Protein 6V8M (pdb70)

B-factor: mean 46.75, std 13.89, range [28.62, 126.54]

Nearest PDB structures (foldseek):
  6v8s-assembly11_K  TM=9.964E-01  e=1.414E-29  Arachis hypogaea
  6v8h-assembly1_A  TM=9.885E-01  e=7.946E-29  Arachis hypogaea
  6v8j-assembly2_B  TM=9.786E-01  e=1.187E-27  Arachis hypogaea
  6v8l-assembly1_A  TM=9.892E-01  e=7.062E-27  Arachis hypogaea
  6ax0-assembly1_A  TM=9.142E-01  e=2.951E-20  Arachis hypogaea

Radius of gyration: 21.2 Å; Cα contacts (8 Å, |Δi|>4): 666; chains: 2; bounding box: 66×46×36 Å

Solvent-accessible surface area: 15822 Å² total; per-residue (Å²): 40,102,37,75,72,140,74,133,58,80,5,10,3,61,8,65,116,0,6,124,8,23,21,70,50,6,40,137,20,7,38,166,20,26,84,44,18,95,33,36,90,78,74,111,58,142,31,15,93,38,1,35,15,66,15,19,25,52,141,109,73,88,23,75,25,63,32,103,4,66,34,49,64,113,90,62,53,25,21,18,34,16,29,40,33,31,102,28,28,50,87,64,5,90,80,1,26,7,122,29,80,7,71,77,32,125,45,2,1,15,12,85,44,24,20,24,3,37,4,103,53,151,62,116,18,55,126,146,17,45,68,45,15,71,55,94,40,43,8,57,47,26,1,2,1,2,93,15,37,30,140,40,91,56,78,80,144,97,146,55,78,4,8,3,60,8,64,104,0,3,115,8,25,20,77,48,5,40,136,24,5,35,167,22,25,98,46,15,114,35,34,90,87,73,118,56,109,27,28,97,38,2,34,18,57,17,11,33,50,119,138,82,60,86,35,75,25,64,32,104,5,67,35,53,63,112,88,63,56,24,19,23,34,15,29,41,33,31,99,40,29,49,77,77,3,93,79,1,24,5,122,29,94,7,102,76,36,121,40,3,1,27,16,45,35,20,21,26,3,37,2,112,64,140,30,111,24,52,129,146,16,48,77,46,14,82,62,114,40,47,10,59,48,27,1,3,1,2,90,13,37,22,112

Sequence (303 aa):
GVHTFEEESTSPVPPAKLFKATVVDGDELTPKLIPAIQSIEIVEGNGGPGTVKKVTAVEGKTSYVLHKIDAIDEATYTYDYTISGGTGFQEILEKVSFKTKLEAADGGSKIKVSVTFHTKGDAPLPDEVHQDVKQKSQGIFKAIEGYVLSNGVHTFEEESTSPVPPAKLFKATVVDGDELTPKLIPAIQSIEIVEGNGGPGTVKKVTAVEDGKTSYVLHKIDAIDEATYTYDY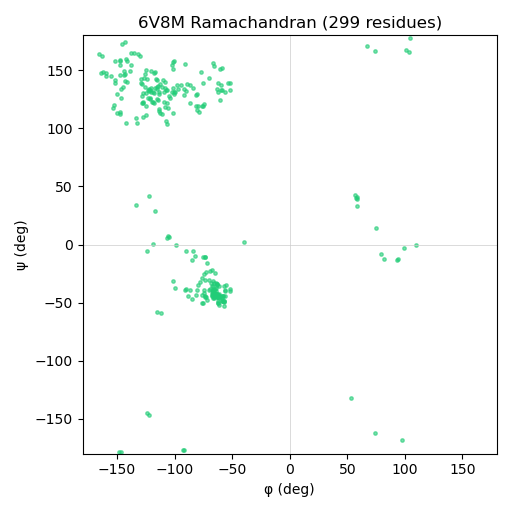TISGGTGFQEILEKVSFKTKLEAADGGSKIKVSVTFHTKGDAPLPDEVHQDVKQKSQGIFKAIEGYVLSN

Secondary structure (DSSP, 8-state):
-EEEEEEEEEESS-HHHHHIIIIISHHHHHHHH-TTEEEEEEEESSSSTT-EEEEEEE---EEEEEEEEEEEETTTTEEEEEEE-STTS-TTEEEEEEEEEEEEETTEEEEEEEEEEEESTTSPPPHHHHHHHHHHHHHHHHHHHHHHHH-/-EEEEEEEEEESS-HHHHHIIIIISHHHHHHHH-TTEEEEEEEESSSSTT-EEEEEEEETTEEEEEEEEEEEEETTTTEEEEEEE-STTS-TTEEEEEEEEEEEEETTEEEEEEEEEEEESTT----HHHHHHHHHHHHHHHHHHHHHHHT-

Foldseek 3Di:
DKDKDKDKDWALAALLLLLCQCQVCVQVVQCVQPVFWPHWAFPDDDSAAQTKIWIWGPCVDIKIWIKGWHHDDSVFSWTKMKIADIPPAPPFFRIKIKIWTWDGDPNTIMIIMMIMTHGPDDDPDDPVNVVVVVCVVCVSSVSSSVVSVVD/DKDKDKDKDWALAALLLLLCLCQVCVQVVLCVQPVQWPGWAFPDDDSAAQTKIWTWGDDPRDIKIWIKGWHHDDSVFSWTKIKIADIPVDDPQFRIKIKIWTWDGDPNTTMIIMMIMTHTPDPDDPDPVNVVVVVCVVCVSSVSSSVVSVVD

Organism: Arachis hypogaea (NCBI:txid3818)

InterPro domains:
  IPR000916 Bet v I/Major latex protein [PF00407] (1-153)
  IPR023393 START-like domain superfamily [G3DSA:3.30.530.20] (2-153)
  IPR024949 Bet v I type allergen [PR00634] (3-23)
  IPR024949 Bet v I type allergen [PR00634] (26-36)
  IPR024949 Bet v I type allergen 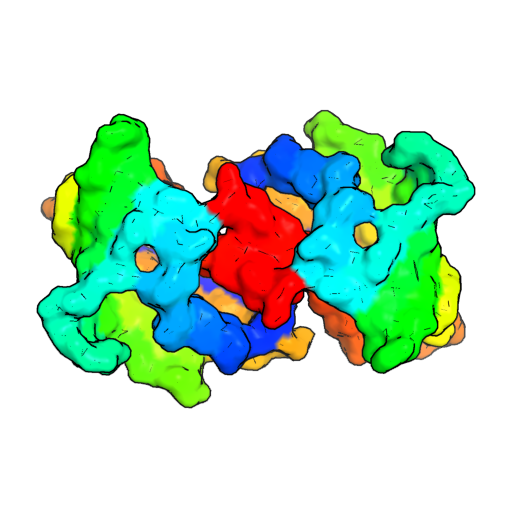[PR00634] (49-58)
  IPR024949 Bet v I type allergen [PR00634] (65-84)
  IPR024949 Bet v I type allergen [PR00634] (84-97)
  IPR024949 Bet v I type allergen [PR00634] (108-124)
  IPR024949 Bet v I type allergen [PR00634] (142-152)
  IPR024949 Bet v I type allergen [PS00451] (88-119)
  IPR050279 Plant defense and hormone signaling protein [PTHR31213] (1-153)

Structure (mmCIF, N/CA/C/O backbone):
data_6V8M
#
_entry.id   6V8M
#
_cell.length_a   118.668
_cell.length_b   42.012
_cell.length_c   81.936
_cell.angle_alpha   90.000
_cell.angle_beta   124.250
_cell.angle_gamma   90.000
#
_symmetry.space_group_name_H-M   'C 1 2 1'
#
loop_
_entity.id
_entity.type
_entity.pdbx_description
1 polymer 'Ara h 8 allergen isoform'
2 non-polymer '8-ANILINO-1-NAPHTHALENE SULFONATE'
3 non-polymer 'SULFATE ION'
4 water water
#
loop_
_atom_site.group_PDB
_atom_site.id
_atom_site.type_symbol
_atom_site.label_atom_id
_atom_site.label_alt_id
_atom_site.label_comp_id
_atom_site.label_asym_id
_atom_site.label_entity_id
_atom_site.label_seq_id
_atom_site.pdbx_PDB_ins_code
_atom_site.Cartn_x
_atom_site.Cartn_y
_atom_site.Cartn_z
_atom_site.occupancy
_atom_site.B_iso_or_equiv
_atom_site.auth_seq_id
_atom_site.auth_comp_id
_atom_site.auth_asym_id
_atom_site.auth_atom_id
_atom_site.pdbx_PDB_model_num
ATOM 1 N N . GLY A 1 2 ? 7.659 -2.071 1.963 1.00 39.87 2 GLY A N 1
ATOM 2 C CA . GLY A 1 2 ? 6.360 -2.020 1.267 1.00 39.09 2 GLY A CA 1
ATOM 3 C C . GLY A 1 2 ? 5.342 -1.287 2.110 1.00 37.37 2 GLY A C 1
ATOM 4 O O . GLY A 1 2 ? 5.436 -1.320 3.335 1.00 35.35 2 GLY A O 1
ATOM 5 N N . VAL A 1 3 ? 4.382 -0.637 1.474 1.00 35.84 3 VAL A N 1
ATOM 6 C CA . VAL A 1 3 ? 3.283 0.092 2.172 1.00 35.50 3 VAL A CA 1
ATOM 7 C C . VAL A 1 3 ? 1.974 -0.520 1.686 1.00 35.81 3 VAL A C 1
ATOM 8 O O . VAL A 1 3 ? 1.760 -0.512 0.469 1.00 35.45 3 VAL A O 1
ATOM 12 N N . HIS A 1 4 ? 1.123 -0.957 2.605 1.00 33.89 4 HIS A N 1
ATOM 13 C CA . HIS A 1 4 ? -0.077 -1.773 2.273 1.00 33.67 4 HIS A CA 1
ATOM 14 C C . HIS A 1 4 ? -1.289 -1.185 2.998 1.00 32.27 4 HIS A C 1
ATOM 15 O O . HIS A 1 4 ? -1.344 -1.309 4.216 1.00 31.67 4 HIS A O 1
ATOM 22 N N . THR A 1 5 ? -2.151 -0.480 2.273 1.00 33.21 5 THR A N 1
ATOM 23 C CA . THR A 1 5 ? -3.252 0.313 2.871 1.00 34.38 5 THR A CA 1
ATOM 24 C C . THR A 1 5 ? -4.592 -0.345 2.576 1.00 33.96 5 THR A C 1
ATOM 25 O O . THR A 1 5 ? -4.879 -0.657 1.408 1.00 36.63 5 THR A O 1
ATOM 29 N N . PHE A 1 6 ? -5.397 -0.501 3.623 1.00 32.20 6 PHE A N 1
ATOM 30 C CA . PHE A 1 6 ? -6.713 -1.167 3.581 1.00 33.87 6 PHE A CA 1
ATOM 31 C C . PHE A 1 6 ? -7.721 -0.218 4.198 1.00 34.16 6 PHE A C 1
ATOM 32 O O . PHE A 1 6 ? -7.451 0.339 5.260 1.00 34.33 6 PHE A O 1
ATOM 40 N N . GLU A 1 7 ? -8.836 0.008 3.508 1.00 37.87 7 GLU A N 1
ATOM 41 C CA . GLU A 1 7 ? -9.919 0.887 4.029 1.00 40.70 7 GLU A CA 1
ATOM 42 C C . GLU A 1 7 ? -11.191 0.049 4.138 1.00 41.64 7 GLU A C 1
ATOM 43 O O . GLU A 1 7 ? -11.559 -0.622 3.138 1.00 40.29 7 GLU A O 1
ATOM 49 N N . GLU A 1 8 ? -11.875 0.105 5.276 1.00 38.97 8 GLU A N 1
ATOM 50 C CA . GLU A 1 8 ? -13.104 -0.693 5.467 1.00 43.03 8 GLU A CA 1
ATOM 51 C C . GLU A 1 8 ? -14.116 0.079 6.291 1.00 42.81 8 GLU A C 1
ATOM 52 O O . GLU A 1 8 ? -13.720 0.924 7.106 1.00 37.91 8 GLU A O 1
ATOM 58 N N . GLU A 1 9 ? -15.387 -0.185 6.014 1.00 44.52 9 GLU A N 1
ATOM 59 C CA . GLU A 1 9 ? -16.494 0.322 6.868 1.00 47.87 9 GLU A CA 1
ATOM 60 C C . GLU A 1 9 ? -17.250 -0.857 7.470 1.00 47.67 9 GLU A C 1
ATOM 61 O O . GLU A 1 9 ? -17.392 -1.890 6.801 1.00 49.67 9 GLU A O 1
ATOM 67 N N . SER A 1 10 ? -17.767 -0.662 8.668 1.00 44.28 10 SER A N 1
ATOM 68 C CA . SER A 1 10 ? -18.655 -1.619 9.358 1.00 45.62 10 SER A CA 1
ATOM 69 C C . SER A 1 10 ? -19.625 -0.809 10.217 1.00 45.14 10 SER A C 1
ATOM 70 O O . SER A 1 10 ? -19.621 0.443 10.108 1.00 41.37 10 SER A O 1
ATOM 73 N N . THR A 1 11 ? -20.491 -1.498 10.944 1.00 42.58 11 THR A N 1
ATOM 74 C CA . THR A 1 11 ? -21.516 -0.841 11.785 1.00 41.57 11 THR A CA 1
ATOM 75 C C . THR A 1 11 ? -21.557 -1.536 13.135 1.00 40.48 11 THR A C 1
ATOM 76 O O . THR A 1 11 ? -21.043 -2.676 13.267 1.00 39.44 11 THR A O 1
ATOM 80 N N . SER A 1 12 ? -22.193 -0.858 14.080 1.00 37.89 12 SER A N 1
ATOM 81 C CA . SER A 1 12 ? -22.447 -1.337 15.451 1.00 37.04 12 SER A CA 1
ATOM 82 C C . SER A 1 12 ? -23.823 -0.844 15.864 1.00 37.81 12 SER A C 1
ATOM 83 O O . SER A 1 12 ? -24.224 0.249 15.467 1.00 36.72 12 SER A O 1
ATOM 86 N N . PRO A 1 13 ? -24.576 -1.603 16.680 1.00 38.45 13 PRO A N 1
ATOM 87 C CA . PRO A 1 13 ? -25.811 -1.086 17.252 1.00 39.68 13 PRO A CA 1
ATOM 88 C C . PRO A 1 13 ? -25.570 -0.105 18.398 1.00 39.73 13 PRO A C 1
ATOM 89 O O . PRO A 1 13 ? -26.520 0.525 18.805 1.00 39.78 13 PRO A O 1
ATOM 93 N N . VAL A 1 14 ? -24.325 0.009 18.886 1.00 36.35 14 VAL A N 1
ATOM 94 C CA . VAL A 1 14 ? -24.002 0.977 19.958 1.00 35.56 14 VAL A CA 1
ATOM 95 C C . VAL A 1 14 ? -23.808 2.357 19.330 1.00 34.63 14 VAL A C 1
ATOM 96 O O . VAL A 1 14 ? -23.036 2.484 18.378 1.00 33.53 14 VAL A O 1
ATOM 100 N N . PRO A 1 15 ? -24.494 3.406 19.849 1.00 36.09 15 PRO A N 1
ATOM 101 C CA . PRO A 1 15 ? -24.328 4.778 19.356 1.00 35.27 15 PRO A CA 1
ATOM 102 C C . PRO A 1 15 ? -22.921 5.297 19.643 1.00 34.28 15 PRO A C 1
ATOM 103 O O . PRO A 1 15 ? -22.234 4.801 20.532 1.00 34.89 15 PRO A O 1
ATOM 107 N N . PRO A 1 16 ? -22.418 6.250 18.842 1.00 34.95 16 PRO A N 1
ATOM 108 C CA . PRO A 1 16 ? -20.992 6.543 18.823 1.00 35.29 16 PRO A CA 1
ATOM 109 C C . PRO A 1 16 ? -20.417 7.161 20.104 1.00 35.56 16 PRO A C 1
ATOM 110 O O . PRO A 1 16 ? -19.311 6.770 20.431 1.00 34.56 16 PRO A O 1
ATOM 114 N N . ALA A 1 17 ? -21.126 8.025 20.823 1.00 35.99 17 ALA A N 1
ATOM 115 C CA . ALA A 1 17 ? -20.537 8.644 22.035 1.00 35.76 17 ALA A CA 1
ATOM 116 C C . ALA A 1 17 ? -20.235 7.510 23.028 1.00 36.46 17 ALA A C 1
ATOM 117 O O . ALA A 1 17 ? -19.121 7.442 23.597 1.00 37.21 17 ALA A O 1
ATOM 119 N N . LYS A 1 18 ? -21.191 6.599 23.193 1.00 37.30 18 LYS A N 1
ATOM 120 C CA . LYS A 1 18 ? -21.057 5.447 24.115 1.00 37.88 18 LYS A CA 1
ATOM 121 C C . LYS A 1 18 ? -19.948 4.509 23.623 1.00 34.53 18 LYS A C 1
ATOM 122 O O . LYS A 1 18 ? -19.113 4.058 24.453 1.00 33.25 18 LYS A O 1
ATOM 128 N N . LEU A 1 19 ? -19.943 4.192 22.329 1.00 33.50 19 LEU A N 1
ATOM 129 C CA . LEU A 1 19 ? -18.952 3.253 21.746 1.00 33.68 19 LEU A CA 1
ATOM 130 C C . LEU A 1 19 ? -17.543 3.864 21.801 1.00 32.53 19 LEU A C 1
ATOM 131 O O . LEU A 1 19 ? -16.615 3.152 22.173 1.00 32.80 19 LEU A O 1
ATOM 136 N N . PHE A 1 20 ? -17.394 5.163 21.552 1.00 32.78 20 PHE A N 1
ATOM 137 C CA . PHE A 1 20 ? -16.085 5.866 21.620 1.00 32.79 20 PHE A CA 1
ATOM 138 C C . PHE A 1 20 ? -15.566 5.881 23.054 1.00 31.44 20 PHE A C 1
ATOM 139 O O . PHE A 1 20 ? -14.351 5.671 23.300 1.00 32.77 20 PHE A O 1
ATOM 147 N N . LYS A 1 21 ? -16.458 6.151 24.001 1.00 33.52 21 LYS A N 1
ATOM 148 C CA . LYS A 1 21 ? -16.068 6.206 25.430 1.00 34.47 21 LYS A CA 1
ATOM 149 C C . LYS A 1 21 ? -15.474 4.850 25.836 1.00 33.76 21 LYS A C 1
ATOM 150 O O . LYS A 1 21 ? -14.441 4.823 26.513 1.00 33.30 21 LYS A O 1
ATOM 156 N N . ALA A 1 22 ? -16.126 3.748 25.462 1.00 30.99 22 ALA A N 1
ATOM 157 C CA . ALA A 1 22 ? -15.682 2.391 25.867 1.00 31.68 22 ALA A CA 1
ATOM 158 C C . ALA A 1 22 ? -14.406 1.996 25.114 1.00 30.89 22 ALA A C 1
ATOM 159 O O . ALA A 1 22 ? -13.490 1.464 25.745 1.00 34.48 22 ALA A O 1
ATOM 161 N N . THR A 1 23 ? -14.362 2.176 23.795 1.00 31.62 23 THR A N 1
ATOM 162 C CA . THR A 1 23 ? -13.250 1.655 22.966 1.00 31.00 23 THR A CA 1
ATOM 163 C C . THR A 1 23 ? -12.008 2.546 23.081 1.00 32.60 23 THR A C 1
ATOM 164 O O . THR A 1 23 ? -10.887 2.015 22.971 1.00 34.10 23 THR A O 1
ATOM 168 N N . VAL A 1 24 ? -12.163 3.848 23.267 1.00 32.69 24 VAL A N 1
ATOM 169 C CA . VAL A 1 24 ? -10.992 4.753 23.174 1.00 33.03 24 VAL A CA 1
ATOM 170 C C . VAL A 1 24 ? -10.745 5.386 24.540 1.00 35.42 24 VAL A C 1
ATOM 171 O O . VAL A 1 24 ? -9.642 5.222 25.066 1.00 38.03 24 VAL A O 1
ATOM 175 N N . VAL A 1 25 ? -11.724 6.085 25.099 1.00 35.21 25 VAL A N 1
ATOM 176 C CA . VAL A 1 25 ? -11.478 6.871 26.343 1.00 36.87 25 VAL A CA 1
ATOM 177 C C . VAL A 1 25 ? -11.172 5.898 27.490 1.00 37.85 25 VAL A C 1
ATOM 178 O O . VAL A 1 25 ? -10.187 6.141 28.192 1.00 36.62 25 VAL A O 1
ATOM 182 N N . ASP A 1 26 ? -11.910 4.789 27.601 1.00 36.98 26 ASP A N 1
ATOM 183 C CA . ASP A 1 26 ? -11.764 3.772 28.679 1.00 39.71 26 ASP A CA 1
ATOM 184 C C . ASP A 1 26 ? -11.081 2.497 28.159 1.00 38.87 26 ASP A C 1
ATOM 185 O O . ASP A 1 26 ? -10.976 1.506 28.927 1.00 39.04 26 ASP A O 1
ATOM 190 N N . GLY A 1 27 ? -10.590 2.502 26.922 1.00 34.74 27 GLY A N 1
ATOM 191 C CA . GLY A 1 27 ? -10.031 1.304 26.279 1.00 35.52 27 GLY A CA 1
ATOM 192 C C . GLY A 1 27 ? -8.831 0.759 27.033 1.00 35.47 27 GLY A C 1
ATOM 193 O O . GLY A 1 27 ? -8.725 -0.451 27.108 1.00 35.70 27 GLY A O 1
ATOM 194 N N . ASP A 1 28 ? -7.988 1.613 27.613 1.00 34.91 28 ASP A N 1
ATOM 195 C CA . ASP A 1 28 ? -6.773 1.129 28.324 1.00 37.75 28 ASP A CA 1
ATOM 196 C C . ASP A 1 28 ? -7.167 0.314 29.554 1.00 38.42 28 ASP A C 1
ATOM 197 O O . ASP A 1 28 ? -6.503 -0.692 29.822 1.00 39.39 28 ASP A O 1
ATOM 202 N N . GLU A 1 29 ? -8.207 0.726 30.273 1.00 37.96 29 GLU A N 1
ATOM 203 C CA . GLU A 1 29 ? -8.670 -0.004 31.481 1.00 40.81 29 GLU A CA 1
ATOM 204 C C . GLU A 1 29 ? -9.543 -1.208 31.102 1.00 39.40 29 GLU A C 1
ATOM 205 O O . GLU A 1 29 ? -9.398 -2.253 31.746 1.00 38.78 29 GLU A O 1
ATOM 211 N N . LEU A 1 30 ? -10.404 -1.082 30.091 1.00 36.89 30 LEU A N 1
ATOM 212 C CA . LEU A 1 30 ? -11.352 -2.178 29.735 1.00 36.94 30 LEU A CA 1
ATOM 213 C C . LEU A 1 30 ? -10.636 -3.322 29.025 1.00 36.08 30 LEU A C 1
ATOM 214 O O . LEU A 1 30 ? -10.993 -4.480 29.252 1.00 37.61 30 LEU A O 1
ATOM 219 N N . THR A 1 31 ? -9.684 -3.042 28.149 1.00 34.01 31 THR A N 1
ATOM 220 C CA . THR A 1 31 ? -9.160 -4.101 27.253 1.00 34.54 31 THR A CA 1
ATOM 221 C C . THR A 1 31 ? -8.624 -5.269 28.070 1.00 34.97 31 THR A C 1
ATOM 222 O O . THR A 1 31 ? -8.995 -6.398 27.791 1.00 34.80 31 THR A O 1
ATOM 226 N N . PRO A 1 32 ? -7.714 -5.100 29.060 1.00 34.09 32 PRO A N 1
ATOM 227 C CA . PRO A 1 32 ? -7.196 -6.262 29.772 1.00 35.09 32 PRO A CA 1
ATOM 228 C C . PRO A 1 32 ? -8.248 -6.969 30.639 1.00 35.36 32 PRO A C 1
ATOM 229 O O . PRO A 1 32 ? -8.042 -8.103 31.005 1.00 36.71 32 PRO A O 1
ATOM 233 N N . LYS A 1 33 ? -9.322 -6.266 31.017 1.00 36.56 33 LYS A N 1
ATOM 234 C CA . LYS A 1 33 ? -10.443 -6.859 31.775 1.00 39.27 33 LYS A CA 1
ATOM 235 C C . LYS A 1 33 ? -11.231 -7.810 30.888 1.00 37.84 33 LYS A C 1
ATOM 236 O O . LYS A 1 33 ? -11.819 -8.755 31.420 1.00 40.46 33 LYS A O 1
ATOM 242 N N . LEU A 1 34 ? -11.277 -7.528 29.583 1.00 35.59 34 LEU A N 1
ATOM 243 C CA . LEU A 1 34 ? -12.136 -8.280 28.632 1.00 37.41 34 LEU A CA 1
ATOM 244 C C . LEU A 1 34 ? -11.340 -9.303 27.820 1.00 40.60 34 LEU A C 1
ATOM 245 O O . LEU A 1 34 ? -11.961 -10.298 27.416 1.00 45.27 34 LEU A O 1
ATOM 250 N N . ILE A 1 35 ? -10.060 -9.072 27.514 1.00 36.40 35 ILE A N 1
ATOM 251 C CA . ILE A 1 35 ? -9.283 -10.032 26.677 1.00 37.72 35 ILE A CA 1
ATOM 252 C C . ILE A 1 35 ? -8.304 -10.733 27.609 1.00 39.05 35 ILE A C 1
ATOM 253 O O . ILE A 1 35 ? -7.336 -10.116 28.032 1.00 38.12 35 ILE A O 1
ATOM 258 N N . PRO A 1 36 ? -8.546 -12.017 27.948 1.00 42.32 36 PRO A N 1
ATOM 259 C CA . PRO A 1 36 ? -7.703 -12.724 28.915 1.00 43.40 36 PRO A CA 1
ATOM 260 C C . PRO A 1 36 ? -6.205 -12.632 28.573 1.00 40.40 36 PRO A C 1
ATOM 261 O O . PRO A 1 36 ? -5.418 -12.436 29.457 1.00 40.82 36 PRO A O 1
ATOM 265 N N . ALA A 1 37 ? -5.851 -12.738 27.293 1.00 38.41 37 ALA A N 1
ATOM 266 C CA . ALA A 1 37 ? -4.433 -12.782 26.859 1.00 37.10 37 ALA A CA 1
ATOM 267 C C . ALA A 1 37 ? -3.749 -11.453 27.155 1.00 35.91 37 ALA A C 1
ATOM 268 O O . ALA A 1 37 ? -2.525 -11.498 27.364 1.00 38.24 37 ALA A O 1
ATOM 270 N N . ILE A 1 38 ? -4.452 -10.317 27.081 1.00 33.55 38 ILE A N 1
ATOM 271 C CA . ILE A 1 38 ? -3.773 -9.018 27.347 1.00 34.19 38 ILE A CA 1
ATOM 272 C C . ILE A 1 38 ? -3.647 -8.812 28.860 1.00 35.25 38 ILE A C 1
ATOM 273 O O . ILE A 1 38 ? -4.704 -8.773 29.577 1.00 36.34 38 ILE A O 1
ATOM 278 N N . GLN A 1 39 ? -2.399 -8.699 29.329 1.00 35.84 39 GLN A N 1
ATOM 279 C CA . GLN A 1 39 ? -2.077 -8.598 30.773 1.00 37.11 39 GLN A CA 1
ATOM 280 C C . GLN A 1 39 ? -2.155 -7.147 31.216 1.00 36.76 39 GLN 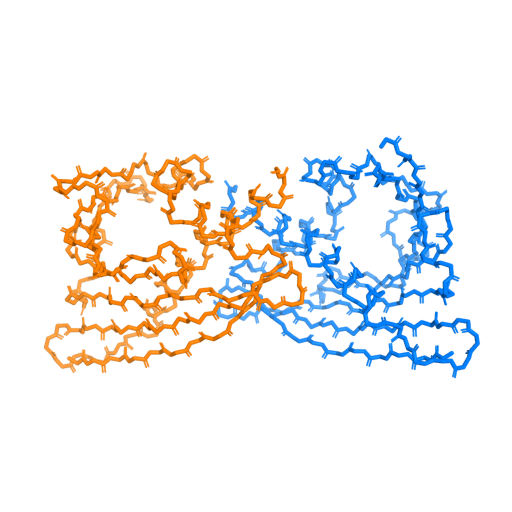A C 1
ATOM 281 O O . GLN A 1 39 ? -2.654 -6.883 32.336 1.00 35.56 39 GLN A O 1
ATOM 287 N N . SER A 1 40 ? -1.688 -6.225 30.375 1.00 36.12 40 SER A N 1
ATOM 288 C CA . SER A 1 40 ? -1.554 -4.831 30.818 1.00 35.80 40 SER A CA 1
ATOM 289 C C . SER A 1 40 ? -1.444 -3.895 29.645 1.00 35.34 40 SER A C 1
ATOM 290 O O . SER A 1 40 ? -0.883 -4.280 28.624 1.00 34.34 40 SER A O 1
ATOM 293 N N . ILE A 1 41 ? -1.968 -2.697 29.858 1.00 35.00 41 ILE A N 1
ATOM 294 C CA . ILE A 1 41 ? -1.724 -1.528 28.980 1.00 34.76 41 ILE A CA 1
ATOM 295 C C . ILE A 1 41 ? -1.183 -0.434 29.888 1.00 36.39 41 ILE A C 1
ATOM 296 O O . ILE A 1 41 ? -1.873 -0.011 30.817 1.00 39.00 41 ILE A O 1
ATOM 301 N N . GLU A 1 42 ? 0.082 -0.100 29.701 1.00 38.27 42 GLU A N 1
ATOM 302 C CA . GLU A 1 42 ? 0.816 0.846 30.566 1.00 41.58 42 GLU A CA 1
ATOM 303 C C . GLU A 1 42 ? 1.176 2.065 29.741 1.00 41.44 42 GLU A C 1
ATOM 304 O O . GLU A 1 42 ? 1.639 1.880 28.606 1.00 38.66 42 GLU A O 1
ATOM 310 N N . ILE A 1 43 ? 0.950 3.260 30.277 1.00 41.20 43 ILE A N 1
ATOM 311 C CA . ILE A 1 43 ? 1.359 4.526 29.605 1.00 41.70 43 ILE A CA 1
ATOM 312 C C . ILE A 1 43 ? 2.850 4.723 29.885 1.00 40.75 43 ILE A C 1
ATOM 313 O O . ILE A 1 43 ? 3.192 4.910 31.047 1.00 42.79 43 ILE A O 1
ATOM 318 N N . VAL A 1 44 ? 3.684 4.686 28.847 1.00 39.42 44 VAL A N 1
ATOM 319 C CA . VAL A 1 44 ? 5.162 4.885 28.922 1.00 41.13 44 VAL A CA 1
ATOM 320 C C . VAL A 1 44 ? 5.453 6.390 28.958 1.00 40.73 44 VAL A C 1
ATOM 321 O O . VAL A 1 44 ? 6.304 6.840 29.768 1.00 41.03 44 VAL A O 1
ATOM 325 N N . GLU A 1 45 ? 4.766 7.155 28.121 1.00 40.90 45 GLU A N 1
ATOM 326 C CA . GLU A 1 45 ? 4.904 8.626 28.051 1.00 44.45 45 GLU A CA 1
ATOM 327 C C . GLU A 1 45 ? 3.540 9.253 27.770 1.00 43.92 45 GLU A C 1
ATOM 328 O O . GLU A 1 45 ? 2.769 8.677 26.971 1.00 39.38 45 GLU A O 1
ATOM 334 N N . GLY A 1 46 ? 3.270 10.381 28.410 1.00 46.62 46 GLY A N 1
ATOM 335 C CA . GLY A 1 46 ? 2.130 11.250 28.075 1.00 47.87 46 GLY A CA 1
ATOM 336 C C . GLY A 1 46 ? 0.929 11.018 28.972 1.00 49.10 46 GLY A C 1
ATOM 337 O O . GLY A 1 46 ? 1.053 10.276 29.966 1.00 50.01 46 GLY A O 1
ATOM 338 N N . ASN A 1 47 ? -0.185 11.600 28.544 1.00 49.40 47 ASN A N 1
ATOM 339 C CA . ASN A 1 47 ? -1.377 12.048 29.305 1.00 53.67 47 ASN A CA 1
ATOM 340 C C . ASN A 1 47 ? -2.635 11.382 28.730 1.00 50.81 47 ASN A C 1
ATOM 341 O O . ASN A 1 47 ? -3.706 11.553 29.313 1.00 52.03 47 ASN A O 1
ATOM 346 N N . GLY A 1 48 ? -2.525 10.639 27.622 1.00 46.16 48 GLY A N 1
ATOM 347 C CA . GLY A 1 48 ? -3.678 10.122 26.862 1.00 45.08 48 GLY A CA 1
ATOM 348 C C . GLY A 1 48 ? -4.007 10.959 25.631 1.00 44.45 48 GLY A C 1
ATOM 349 O O . GLY A 1 48 ? -4.950 10.567 24.923 1.00 43.58 48 GLY A O 1
ATOM 350 N N . GLY A 1 49 ? -3.291 12.070 25.394 1.00 46.34 49 GLY A N 1
ATOM 351 C CA . GLY A 1 49 ? -3.446 12.901 24.179 1.00 44.42 49 GLY A CA 1
ATOM 352 C C . GLY A 1 49 ? -2.469 12.488 23.086 1.00 41.20 49 GLY A C 1
ATOM 353 O O . GLY A 1 49 ? -1.718 11.529 23.250 1.00 40.29 49 GLY A O 1
ATOM 354 N N . PRO A 1 50 ? -2.433 13.189 21.927 1.00 42.18 50 PRO A N 1
ATOM 355 C CA . PRO A 1 50 ? -1.509 12.852 20.847 1.00 42.59 50 PRO A CA 1
ATOM 356 C C . PRO A 1 50 ? -0.059 12.795 21.342 1.00 43.04 50 PRO A C 1
ATOM 357 O O . PRO A 1 50 ? 0.322 13.629 22.156 1.00 41.12 50 PRO A O 1
ATOM 361 N N . GLY A 1 51 ? 0.697 11.802 20.864 1.00 41.31 51 GLY A N 1
ATOM 362 C CA . GLY A 1 51 ? 2.097 11.583 21.281 1.00 41.97 51 GLY A CA 1
ATOM 363 C C . GLY A 1 51 ? 2.213 10.589 22.431 1.00 39.75 51 GLY A C 1
ATOM 364 O O . GLY A 1 51 ? 3.335 10.209 22.731 1.00 39.39 51 GLY A O 1
ATOM 365 N N . THR A 1 52 ? 1.106 10.229 23.094 1.00 38.37 52 THR A N 1
ATOM 366 C CA . THR A 1 52 ? 1.095 9.250 24.214 1.00 37.56 52 THR A CA 1
ATOM 367 C C . THR A 1 52 ? 1.640 7.921 23.687 1.00 35.02 52 THR A C 1
ATOM 368 O O . THR A 1 52 ? 1.235 7.487 22.570 1.00 34.94 52 THR A O 1
ATOM 372 N N . VAL A 1 53 ? 2.556 7.316 24.429 1.00 34.48 53 VAL A N 1
ATOM 373 C CA . VAL A 1 53 ? 3.127 5.986 24.092 1.00 34.52 53 VAL A CA 1
ATOM 374 C C . VAL A 1 53 ? 2.683 4.994 25.151 1.00 34.21 53 VAL A C 1
ATOM 375 O O . VAL A 1 53 ? 2.842 5.290 26.345 1.00 35.20 53 VAL A O 1
ATOM 379 N N . LYS A 1 54 ? 2.179 3.854 24.702 1.00 34.20 54 LYS A N 1
ATOM 380 C CA . LYS A 1 54 ? 1.716 2.785 25.601 1.00 35.74 54 LYS A CA 1
ATOM 381 C C . LYS A 1 54 ? 2.496 1.510 25.330 1.00 35.13 54 LYS A C 1
ATOM 382 O O . LYS A 1 54 ? 2.852 1.205 24.172 1.00 33.83 54 LYS A O 1
ATOM 388 N N . LYS A 1 55 ? 2.654 0.738 26.377 1.00 33.32 55 LYS A N 1
ATOM 389 C CA . LYS A 1 55 ? 3.235 -0.612 26.271 1.00 33.81 55 LYS A CA 1
ATOM 390 C C . LYS A 1 55 ? 2.095 -1.599 26.506 1.00 33.56 55 LYS A C 1
ATOM 391 O O . LYS A 1 55 ? 1.484 -1.563 27.596 1.00 34.17 55 LYS A O 1
ATOM 397 N N . VAL A 1 56 ? 1.859 -2.469 25.542 1.00 31.77 56 VAL A N 1
ATOM 398 C CA . VAL A 1 56 ? 0.798 -3.491 25.677 1.00 32.03 56 VAL A CA 1
ATOM 399 C C . VAL A 1 56 ? 1.467 -4.844 25.863 1.00 33.31 56 VAL A C 1
ATOM 400 O O . VAL A 1 56 ? 2.177 -5.272 24.970 1.00 32.97 56 VAL A O 1
ATOM 404 N N . THR A 1 57 ? 1.225 -5.483 26.994 1.00 33.81 57 THR A N 1
ATOM 405 C CA . THR A 1 57 ? 1.814 -6.797 27.342 1.00 33.93 57 THR A CA 1
ATOM 406 C C . THR A 1 57 ? 0.737 -7.880 27.227 1.00 35.21 57 THR A C 1
ATOM 407 O O . THR A 1 57 ? -0.332 -7.719 27.810 1.00 34.77 57 THR A O 1
ATOM 411 N N . ALA A 1 58 ? 1.065 -8.987 26.564 1.00 34.60 58 ALA A N 1
ATOM 412 C CA . ALA A 1 58 ? 0.116 -10.092 26.355 1.00 37.33 58 ALA A CA 1
ATOM 413 C C . ALA A 1 58 ? 0.804 -11.433 26.557 1.00 41.73 58 ALA A C 1
ATOM 414 O O . ALA A 1 58 ? 2.028 -11.532 26.312 1.00 41.26 58 ALA A O 1
ATOM 416 N N . VAL A 1 59 ? 0.025 -12.449 26.908 1.00 45.36 59 VAL A N 1
ATOM 417 C CA . VAL A 1 59 ? 0.525 -13.856 26.884 1.00 55.55 59 VAL A CA 1
ATOM 418 C C . VAL A 1 59 ? -0.029 -14.508 25.617 1.00 63.36 59 VAL A C 1
ATOM 419 O O . VAL A 1 59 ? -1.268 -14.619 25.509 1.00 61.53 59 VAL A O 1
ATOM 423 N N . GLU A 1 60 ? 0.855 -14.840 24.671 1.00 70.67 60 GLU A N 1
ATOM 424 C CA . GLU A 1 60 ? 0.501 -15.487 23.382 1.00 74.90 60 GLU A CA 1
ATOM 425 C C . GLU A 1 60 ? 1.176 -16.860 23.365 1.00 77.32 60 GLU A C 1
ATOM 426 O O . GLU A 1 60 ? 0.773 -17.662 22.513 1.00 84.82 60 GLU A O 1
ATOM 432 N N . GLY A 1 62 ? 2.304 -19.787 27.307 1.00 78.28 62 GLY A N 1
ATOM 433 C CA . GLY A 1 62 ? 2.872 -19.166 28.520 1.00 78.82 62 GLY A CA 1
ATOM 434 C C . GLY A 1 62 ? 3.895 -18.066 28.240 1.00 77.95 62 GLY A C 1
ATOM 435 O O . GLY A 1 62 ? 4.447 -17.546 29.237 1.00 81.80 62 GLY A O 1
ATOM 436 N N . LYS A 1 63 ? 4.165 -17.708 26.974 1.00 71.99 63 LYS A N 1
ATOM 437 C CA . LYS A 1 63 ? 5.206 -16.698 26.632 1.00 67.55 63 LYS A CA 1
ATOM 438 C C . LYS A 1 63 ? 4.577 -15.299 26.697 1.00 59.18 63 LYS A C 1
ATOM 439 O O . LYS A 1 63 ? 3.593 -15.041 25.973 1.00 57.90 63 LYS A O 1
ATOM 441 N N . THR A 1 64 ? 5.142 -14.434 27.545 1.00 53.01 64 THR A N 1
ATOM 442 C CA . THR A 1 64 ? 4.792 -12.993 27.657 1.00 48.87 64 THR A CA 1
ATOM 443 C C . THR A 1 64 ? 5.580 -12.215 26.602 1.00 42.54 64 THR A C 1
ATOM 444 O O . THR A 1 64 ? 6.772 -12.470 26.457 1.00 41.75 64 THR A O 1
ATOM 448 N N . SER A 1 65 ? 4.933 -11.307 25.879 1.00 39.75 65 SER A N 1
ATOM 449 C CA . SER A 1 65 ? 5.625 -10.382 24.959 1.00 38.44 65 SER A CA 1
ATOM 450 C C . SER A 1 65 ? 4.885 -9.053 24.961 1.00 36.78 65 SER A C 1
ATOM 451 O O . SER A 1 65 ? 3.859 -8.956 25.637 1.00 35.49 65 SER A O 1
ATOM 454 N N . TYR A 1 66 ? 5.447 -8.041 24.312 1.00 35.42 66 TYR A N 1
ATOM 455 C CA . TYR A 1 66 ? 4.813 -6.703 24.300 1.00 35.25 66 TYR A CA 1
ATOM 456 C C . TYR A 1 66 ? 4.985 -6.056 22.946 1.00 33.11 66 TYR A C 1
ATOM 457 O O . TYR A 1 66 ? 5.875 -6.397 22.171 1.00 35.11 66 TYR A O 1
ATOM 466 N N . VAL A 1 67 ? 4.115 -5.084 22.695 1.00 32.22 67 VAL A N 1
ATOM 467 C CA . VAL A 1 67 ? 4.232 -4.141 21.562 1.00 31.99 67 VAL A CA 1
ATOM 468 C C . VAL A 1 67 ? 4.025 -2.730 22.111 1.00 31.11 67 VAL A C 1
ATOM 469 O O . VAL A 1 67 ? 3.507 -2.587 23.229 1.00 31.40 67 VAL A O 1
ATOM 473 N N . LEU A 1 68 ? 4.414 -1.729 21.333 1.00 31.34 68 LEU A N 1
ATOM 474 C CA . LEU A 1 68 ? 4.249 -0.315 21.709 1.00 32.61 68 LEU A CA 1
ATOM 475 C C . LEU A 1 68 ? 3.178 0.296 20.817 1.00 31.65 68 LEU A C 1
ATOM 476 O O . LEU A 1 68 ? 3.083 -0.064 19.623 1.00 31.99 68 LEU A O 1
ATOM 481 N N . HIS A 1 69 ? 2.355 1.154 21.402 1.00 32.63 69 HIS A N 1
ATOM 482 C CA . HIS A 1 69 ? 1.345 1.945 20.668 1.00 33.21 69 HIS A CA 1
ATOM 483 C C . HIS A 1 69 ? 1.687 3.419 20.806 1.00 33.94 69 HIS A C 1
ATOM 484 O O . HIS A 1 69 ? 2.060 3.830 21.906 1.00 37.21 69 HIS A O 1
ATOM 491 N N . LYS A 1 70 ? 1.483 4.204 19.760 1.00 32.61 70 LYS A N 1
ATOM 492 C CA . LYS A 1 70 ? 1.562 5.673 19.878 1.00 34.38 70 LYS A CA 1
ATOM 493 C C . LYS A 1 70 ? 0.240 6.290 19.410 1.00 34.21 70 LYS A C 1
ATOM 494 O O . LYS A 1 70 ? -0.240 5.912 18.344 1.00 33.53 70 LYS A O 1
ATOM 500 N N . ILE A 1 71 ? -0.319 7.214 20.175 1.00 33.59 71 ILE A N 1
ATOM 501 C CA . ILE A 1 71 ? -1.523 7.981 19.756 1.00 33.75 71 ILE A CA 1
ATOM 502 C C . ILE A 1 71 ? -1.089 9.024 18.730 1.00 35.84 71 ILE A C 1
ATOM 503 O O . ILE A 1 71 ? -0.279 9.925 19.060 1.00 35.77 71 ILE A O 1
ATOM 508 N N . ASP A 1 72 ? -1.641 8.931 17.526 1.00 34.57 72 ASP A N 1
ATOM 509 C CA . ASP A 1 72 ? -1.376 9.921 16.449 1.00 36.34 72 ASP A CA 1
ATOM 510 C C . ASP A 1 72 ? -2.418 11.048 16.508 1.00 37.77 72 ASP A C 1
ATOM 511 O O . ASP A 1 72 ? -2.044 12.253 16.351 1.00 41.29 72 ASP A O 1
ATOM 516 N N . ALA A 1 73 ? -3.670 10.727 16.781 1.00 35.64 73 ALA A N 1
ATOM 517 C CA . ALA A 1 73 ? -4.734 11.740 16.900 1.00 36.78 73 ALA A CA 1
ATOM 518 C C . ALA A 1 73 ? -5.841 11.185 17.771 1.00 37.24 73 ALA A C 1
ATOM 519 O O . ALA A 1 73 ? -6.108 9.972 17.701 1.00 36.97 73 ALA A O 1
ATOM 521 N N . ILE A 1 74 ? -6.466 12.049 18.559 1.00 36.65 74 ILE A N 1
ATOM 522 C CA . ILE A 1 74 ? -7.637 11.630 19.364 1.00 36.73 74 ILE A CA 1
ATOM 523 C C . ILE A 1 74 ? -8.557 12.837 19.531 1.00 37.63 74 ILE A C 1
ATOM 524 O O . ILE A 1 74 ? -8.050 13.927 19.871 1.00 37.17 74 ILE A O 1
ATOM 529 N N . ASP A 1 75 ? -9.839 12.652 19.225 1.00 37.44 75 ASP A N 1
ATOM 530 C CA . ASP A 1 75 ? -10.826 13.752 19.296 1.00 39.30 75 ASP A CA 1
ATOM 531 C C . ASP A 1 75 ? -12.195 13.166 19.628 1.00 37.68 75 ASP A C 1
ATOM 532 O O . ASP A 1 75 ? -12.772 12.479 18.765 1.00 36.31 75 ASP A O 1
ATOM 537 N N . GLU A 1 76 ? -12.697 13.499 20.814 1.00 39.58 76 GLU A N 1
ATOM 538 C CA . GLU A 1 76 ? -14.001 13.007 21.303 1.00 41.63 76 GLU A CA 1
ATOM 539 C C . GLU A 1 76 ? -15.133 13.497 20.399 1.00 39.67 76 GLU A C 1
ATOM 540 O O . GLU A 1 76 ? -15.996 12.694 20.112 1.00 38.33 76 GLU A O 1
ATOM 546 N N . ALA A 1 77 ? -15.146 14.749 19.956 1.00 38.02 77 ALA A N 1
ATOM 547 C CA . ALA A 1 77 ? -16.325 15.313 19.263 1.00 39.41 77 ALA A CA 1
ATOM 548 C C . ALA A 1 77 ? -16.503 14.633 17.908 1.00 37.19 77 ALA A C 1
ATOM 549 O O . ALA A 1 77 ? -17.676 14.445 17.474 1.00 37.34 77 ALA A O 1
ATOM 551 N N . THR A 1 78 ? -15.400 14.255 17.266 1.00 36.34 78 THR A N 1
ATOM 552 C CA . THR A 1 78 ? -15.427 13.616 15.924 1.00 34.86 78 THR A CA 1
ATOM 553 C C . THR A 1 78 ? -15.306 12.090 16.053 1.00 34.03 78 THR A C 1
ATOM 554 O O . THR A 1 78 ? -15.289 11.425 15.022 1.00 33.97 78 THR A O 1
ATOM 558 N N . TYR A 1 79 ? -15.196 11.543 17.264 1.00 34.41 79 TYR A N 1
ATOM 559 C CA . TYR A 1 79 ? -15.091 10.079 17.477 1.00 33.63 79 TYR A CA 1
ATOM 560 C C . TYR A 1 79 ? -13.882 9.523 16.718 1.00 32.84 79 TYR A C 1
ATOM 561 O O . TYR A 1 79 ? -13.933 8.447 16.135 1.00 32.86 79 TYR A O 1
ATOM 570 N N . THR A 1 80 ? -12.793 10.276 16.739 1.00 33.28 80 THR A N 1
ATOM 571 C CA . THR A 1 80 ? -11.542 10.008 16.003 1.00 34.37 80 THR A CA 1
ATOM 572 C C . THR A 1 80 ? -10.499 9.399 16.937 1.00 33.32 80 THR A C 1
ATOM 573 O O . THR A 1 80 ? -10.206 9.972 17.968 1.00 34.14 80 THR A O 1
ATOM 577 N N . TYR A 1 81 ? -9.884 8.309 16.487 1.00 32.68 81 TYR A N 1
ATOM 578 C CA . TYR A 1 81 ? -8.736 7.697 17.195 1.00 32.30 81 TYR A CA 1
ATOM 579 C C . TYR A 1 81 ? -7.801 7.088 16.159 1.00 30.75 81 TYR A C 1
ATOM 580 O O . TYR A 1 81 ? -8.166 6.106 15.530 1.00 33.61 81 TYR A O 1
ATOM 589 N N . ASP A 1 82 ? -6.619 7.682 16.045 1.00 29.74 82 ASP A N 1
ATOM 590 C CA . ASP A 1 82 ? -5.564 7.251 15.106 1.00 31.39 82 ASP A CA 1
ATOM 591 C C . ASP A 1 82 ? -4.365 6.870 15.957 1.00 30.84 82 ASP A C 1
ATOM 592 O O . ASP A 1 82 ? -4.001 7.668 16.828 1.00 33.71 82 ASP A O 1
ATOM 597 N N . TYR A 1 83 ? -3.781 5.709 15.700 1.00 29.55 83 TYR A N 1
ATOM 598 C CA . TYR A 1 83 ? -2.690 5.150 16.533 1.00 28.62 83 TYR A CA 1
ATOM 599 C C . TYR A 1 83 ? -1.817 4.280 15.658 1.00 30.16 83 TYR A C 1
ATOM 600 O O . TYR A 1 83 ? -2.281 3.712 14.626 1.00 29.88 83 TYR A O 1
ATOM 609 N N . THR A 1 84 ? -0.594 4.095 16.120 1.00 30.60 84 THR A N 1
ATOM 610 C CA . THR A 1 84 ? 0.408 3.292 15.405 1.00 29.43 84 THR A CA 1
ATOM 611 C C . THR A 1 84 ? 0.909 2.214 16.350 1.00 30.79 84 THR A C 1
ATOM 612 O O . THR A 1 84 ? 1.258 2.567 17.498 1.00 32.22 84 THR A O 1
ATOM 616 N N . ILE A 1 85 ? 0.922 0.979 15.883 1.00 28.96 85 ILE A N 1
ATOM 617 C CA . ILE A 1 85 ? 1.569 -0.141 16.641 1.00 30.22 85 ILE A CA 1
ATOM 618 C C . ILE A 1 85 ? 2.947 -0.357 16.025 1.00 30.81 85 ILE A C 1
ATOM 619 O O . ILE A 1 85 ? 3.057 -0.505 14.810 1.00 31.20 85 ILE A O 1
ATOM 624 N N . SER A 1 86 ? 3.984 -0.435 16.854 1.00 33.72 86 SER A N 1
ATOM 625 C CA . SER A 1 86 ? 5.371 -0.624 16.369 1.00 35.80 86 SER A CA 1
ATOM 626 C C . SER A 1 86 ? 6.227 -1.168 17.500 1.00 39.32 86 SER A C 1
ATOM 627 O O . SER A 1 86 ? 5.948 -0.818 18.671 1.00 41.21 86 SER A O 1
ATOM 630 N N . GLY A 1 87 ? 7.213 -1.989 17.164 1.00 37.61 87 GLY A N 1
ATOM 631 C CA . GLY A 1 87 ? 8.229 -2.393 18.142 1.00 37.56 87 GLY A CA 1
ATOM 632 C C . GLY A 1 87 ? 7.701 -3.389 19.131 1.00 37.53 87 GLY A C 1
ATOM 633 O O . GLY A 1 87 ? 6.451 -3.506 19.302 1.00 37.43 87 GLY A O 1
ATOM 634 N N . GLY A 1 88 ? 8.650 -3.985 19.835 1.00 36.47 88 GLY A N 1
ATOM 635 C CA . GLY A 1 88 ? 8.424 -4.865 20.974 1.00 35.50 88 GLY A CA 1
ATOM 636 C C . GLY A 1 88 ? 8.632 -6.293 20.543 1.00 36.33 88 GLY A C 1
ATOM 637 O O . GLY A 1 88 ? 8.714 -6.555 19.341 1.00 37.34 88 GLY A O 1
ATOM 638 N N . THR A 1 89 ? 8.745 -7.186 21.509 1.00 38.44 89 THR A N 1
ATOM 639 C CA . THR A 1 89 ? 8.997 -8.637 21.322 1.00 39.36 89 THR A CA 1
ATOM 640 C C . THR A 1 89 ? 7.782 -9.349 20.707 1.00 40.42 89 THR A C 1
ATOM 641 O O . THR A 1 89 ? 7.997 -10.422 20.069 1.00 43.76 89 THR A O 1
ATOM 645 N N . GLY A 1 90 ? 6.581 -8.776 20.853 1.00 35.90 90 GLY A N 1
ATOM 646 C CA . GLY A 1 90 ? 5.297 -9.360 20.426 1.00 38.17 90 GLY A CA 1
ATOM 647 C C . GLY A 1 90 ? 4.994 -9.077 18.972 1.00 38.54 90 GLY A C 1
ATOM 648 O O . GLY A 1 90 ? 4.072 -9.697 18.433 1.00 41.31 90 GLY A O 1
ATOM 649 N N . PHE A 1 91 ? 5.738 -8.158 18.361 1.00 39.70 91 PHE A N 1
ATOM 650 C CA . PHE A 1 91 ? 5.380 -7.584 17.036 1.00 38.37 91 PHE A CA 1
ATOM 651 C C . PHE A 1 91 ? 5.981 -8.435 15.915 1.00 41.17 91 PHE A C 1
ATOM 652 O O . PHE A 1 91 ? 7.152 -8.873 16.037 1.00 42.91 91 PHE A O 1
ATOM 660 N N . GLN A 1 92 ? 5.204 -8.677 14.841 1.00 41.39 92 GLN A N 1
ATOM 661 C CA . GLN A 1 92 ? 5.673 -9.508 13.700 1.00 43.79 92 GLN A CA 1
ATOM 662 C C . GLN A 1 92 ? 7.033 -8.959 13.232 1.00 41.57 92 GLN A C 1
ATOM 663 O O . GLN A 1 92 ? 7.162 -7.726 13.075 1.00 42.05 92 GLN A O 1
ATOM 669 N N . GLU A 1 93 ? 8.009 -9.837 13.020 1.00 42.22 93 GLU A N 1
ATOM 670 C CA . GLU A 1 93 ? 9.378 -9.493 12.529 1.00 42.69 93 GLU A CA 1
ATOM 671 C C . GLU A 1 93 ? 9.281 -8.727 11.194 1.00 42.04 93 GLU A C 1
ATOM 672 O O . GLU A 1 93 ? 10.038 -7.761 10.997 1.00 43.67 93 GLU A O 1
ATOM 674 N N . ILE A 1 94 ? 8.363 -9.127 10.320 1.00 41.19 94 ILE A N 1
ATOM 675 C CA . ILE A 1 94 ? 8.271 -8.558 8.940 1.00 41.56 94 ILE A CA 1
ATOM 676 C C . ILE A 1 94 ? 7.725 -7.114 8.965 1.00 39.54 94 ILE A C 1
ATOM 677 O O . ILE A 1 94 ? 7.863 -6.433 7.932 1.00 41.63 94 ILE A O 1
ATOM 682 N N . LEU A 1 95 ? 7.119 -6.640 10.060 1.00 36.82 95 LEU A N 1
ATOM 683 C CA . LEU A 1 95 ? 6.480 -5.294 10.112 1.00 36.75 95 LEU A CA 1
ATOM 684 C C . LEU A 1 95 ? 7.414 -4.243 10.729 1.00 37.54 95 LEU A C 1
ATOM 685 O O . LEU A 1 95 ? 8.003 -4.522 11.773 1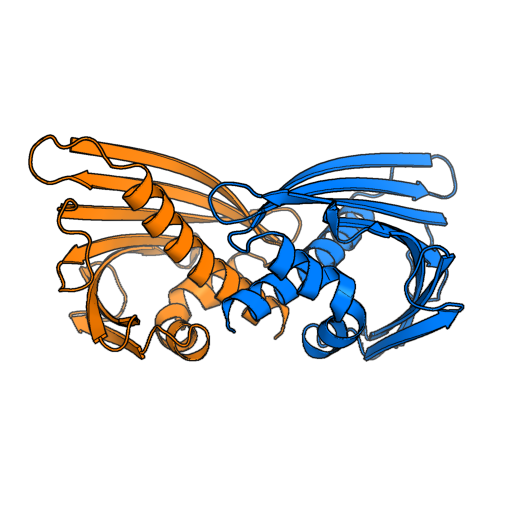.00 38.19 95 LEU A O 1
ATOM 690 N N . GLU A 1 96 ? 7.522 -3.076 10.100 1.00 39.44 96 GLU A N 1
ATOM 691 C CA . GLU A 1 96 ? 8.106 -1.853 10.715 1.00 38.85 96 GLU A CA 1
ATOM 692 C C . GLU A 1 96 ? 7.078 -1.283 11.684 1.00 37.51 96 GLU A C 1
ATOM 693 O O . GLU A 1 96 ? 7.434 -1.011 12.860 1.00 38.49 96 GLU A O 1
ATOM 699 N N . LYS A 1 97 ? 5.847 -1.122 11.198 1.00 35.94 97 LYS A N 1
ATOM 700 C CA . LYS A 1 97 ? 4.735 -0.551 11.986 1.00 34.18 97 LYS A CA 1
ATOM 701 C C . LYS A 1 97 ? 3.415 -0.830 11.265 1.00 33.37 97 LYS A C 1
ATOM 702 O O . LYS A 1 97 ? 3.421 -1.089 10.044 1.00 32.78 97 LYS A O 1
ATOM 708 N N . VAL A 1 98 ? 2.319 -0.684 11.998 1.00 32.06 98 VAL A N 1
ATOM 709 C CA . VAL A 1 98 ? 0.943 -0.611 11.433 1.00 32.72 98 VAL A CA 1
ATOM 710 C C . VAL A 1 98 ? 0.260 0.645 11.977 1.00 31.90 98 VAL A C 1
ATOM 711 O O . VAL A 1 98 ? 0.195 0.808 13.197 1.00 30.61 98 VAL A O 1
ATOM 715 N N . SER A 1 99 ? -0.200 1.523 11.087 1.00 30.76 99 SER A N 1
ATOM 716 C CA . SER A 1 99 ? -0.901 2.784 11.418 1.00 32.79 99 SER A CA 1
ATOM 717 C C . SER A 1 99 ? -2.388 2.595 11.164 1.00 33.27 99 SER A C 1
ATOM 718 O O . SER A 1 99 ? -2.775 2.173 10.063 1.00 35.06 99 SER A O 1
ATOM 721 N N . PHE A 1 100 ? -3.169 2.888 12.190 1.00 31.82 100 PHE A N 1
ATOM 722 C CA . PHE A 1 100 ? -4.633 2.803 12.161 1.00 30.02 100 PHE A CA 1
ATOM 723 C C . PHE A 1 100 ? -5.211 4.203 12.230 1.00 30.93 100 PHE A C 1
ATOM 724 O O . PHE A 1 100 ? -4.780 4.995 13.059 1.00 31.78 100 PHE A O 1
ATOM 732 N N . LYS A 1 101 ? -6.195 4.462 11.389 1.00 31.37 101 LYS A N 1
ATOM 733 C CA . LYS A 1 101 ? -7.084 5.648 11.495 1.00 34.23 101 LYS A CA 1
ATOM 734 C C . LYS A 1 101 ? -8.506 5.124 11.672 1.00 33.41 101 LYS A C 1
ATOM 735 O O . LYS A 1 101 ? -8.947 4.270 10.861 1.00 32.66 101 LYS A O 1
ATOM 741 N N . THR A 1 102 ? -9.162 5.525 12.752 1.00 33.38 102 THR A N 1
ATOM 742 C CA . THR A 1 102 ? -10.526 5.046 13.063 1.00 33.10 102 THR A CA 1
ATOM 743 C C . THR A 1 102 ? -11.408 6.265 13.338 1.00 33.79 102 THR A C 1
ATOM 744 O O . THR A 1 102 ? -10.969 7.259 13.973 1.00 31.88 102 THR A O 1
ATOM 748 N N . LYS A 1 103 ? -12.618 6.190 12.827 1.00 33.09 103 LYS A N 1
ATOM 749 C CA . LYS A 1 103 ? -13.669 7.193 13.064 1.00 35.82 103 LYS A CA 1
ATOM 750 C C . LYS A 1 103 ? -15.050 6.534 13.140 1.00 32.79 103 LYS A C 1
ATOM 751 O O . LYS A 1 103 ? -15.404 5.715 12.275 1.00 32.53 103 LYS A O 1
ATOM 757 N N . LEU A 1 104 ? -15.833 6.949 14.124 1.00 33.08 104 LEU A N 1
ATOM 758 C CA . LEU A 1 104 ? -17.259 6.591 14.236 1.00 33.32 104 LEU A CA 1
ATOM 759 C C . LEU A 1 104 ? -18.130 7.745 13.733 1.00 35.30 104 LEU A C 1
ATOM 760 O O . LEU A 1 104 ? -17.708 8.930 13.776 1.00 36.34 104 LEU A O 1
ATOM 765 N N . GLU A 1 105 ? -19.349 7.411 13.354 1.00 35.78 105 GLU A N 1
ATOM 766 C CA . GLU A 1 105 ? -20.404 8.441 13.140 1.00 38.62 105 GLU A CA 1
ATOM 767 C C . GLU A 1 105 ? -21.732 7.810 13.507 1.00 38.58 105 GLU A C 1
ATOM 768 O O . GLU A 1 105 ? -21.862 6.550 13.439 1.00 37.40 105 GLU A O 1
ATOM 774 N N . ALA A 1 106 ? -22.692 8.643 13.889 1.00 37.48 106 ALA A N 1
ATOM 775 C CA . ALA A 1 106 ? -24.063 8.190 14.189 1.00 38.49 106 ALA A CA 1
ATOM 776 C C . ALA A 1 106 ? -24.693 7.596 12.922 1.00 40.63 106 ALA A C 1
ATOM 777 O O . ALA A 1 106 ? -24.589 8.233 11.851 1.00 38.79 106 ALA A O 1
ATOM 779 N N . ALA A 1 107 ? -25.331 6.428 13.043 1.00 40.61 107 ALA A N 1
ATOM 780 C CA . ALA A 1 107 ? -26.087 5.773 11.944 1.00 44.47 107 ALA A CA 1
ATOM 781 C C . ALA A 1 107 ? -27.193 4.876 12.514 1.00 46.40 107 ALA A C 1
ATOM 782 O O . ALA A 1 107 ? -26.855 3.912 13.217 1.00 44.74 107 ALA A O 1
ATOM 784 N N . ASP A 1 108 ? -28.468 5.162 12.220 1.00 49.59 108 ASP A N 1
ATOM 785 C CA . ASP A 1 108 ? -29.585 4.205 12.462 1.00 51.41 108 ASP A CA 1
ATOM 786 C C . ASP A 1 108 ? -29.675 3.806 13.945 1.00 52.03 108 ASP A C 1
ATOM 787 O O . ASP A 1 108 ? -29.878 2.597 14.218 1.00 54.67 108 ASP A O 1
ATOM 792 N N . GLY A 1 109 ? -29.491 4.753 14.877 1.00 48.24 109 GLY A N 1
ATOM 793 C CA . GLY A 1 109 ? -29.510 4.478 16.332 1.00 45.90 109 GLY A CA 1
ATOM 794 C C . GLY A 1 109 ? -28.200 3.867 16.843 1.00 43.30 109 GLY A C 1
ATOM 795 O O . GLY A 1 109 ? -28.046 3.756 18.087 1.00 42.47 109 GLY A O 1
ATOM 796 N N . GLY A 1 110 ? -27.290 3.498 15.930 1.00 38.35 110 GLY A N 1
ATOM 797 C CA . GLY A 1 110 ? -25.980 2.931 16.265 1.00 37.56 110 GLY A CA 1
ATOM 798 C C . GLY A 1 110 ? -24.867 3.741 15.651 1.00 36.35 110 GLY A C 1
ATOM 799 O O . GLY A 1 110 ? -24.985 5.002 15.615 1.00 36.34 110 GLY A O 1
ATOM 800 N N . SER A 1 111 ? -23.807 3.056 15.237 1.00 34.17 111 SER A N 1
ATOM 801 C CA . SER A 1 111 ? -22.587 3.681 14.669 1.00 34.81 111 SER A CA 1
ATOM 802 C C . SER A 1 111 ? -22.244 3.087 13.300 1.00 36.19 111 SER A C 1
ATOM 803 O O . SER A 1 111 ? -22.428 1.867 13.112 1.00 36.80 111 SER A O 1
ATOM 806 N N . LYS A 1 112 ? -21.681 3.916 12.425 1.00 36.56 112 LYS A N 1
ATOM 807 C CA . LYS A 1 112 ? -20.837 3.483 11.281 1.00 36.73 112 LYS A CA 1
ATOM 808 C C . LYS A 1 112 ? -19.387 3.624 11.713 1.00 38.23 112 LYS A C 1
ATOM 809 O O . LYS A 1 112 ? -19.028 4.617 12.398 1.00 36.92 112 LYS A O 1
ATOM 811 N N . ILE A 1 113 ? -18.582 2.628 11.366 1.00 37.96 113 ILE A N 1
ATOM 812 C CA . ILE A 1 113 ? -17.151 2.576 11.746 1.00 39.31 113 ILE A CA 1
ATOM 813 C C . ILE A 1 113 ? -16.355 2.655 10.446 1.00 37.98 113 ILE A C 1
ATOM 814 O O . ILE A 1 113 ? -16.684 1.895 9.495 1.00 41.81 113 ILE A O 1
ATOM 819 N N . LYS A 1 114 ? -15.450 3.612 10.350 1.00 37.56 114 LYS A N 1
ATOM 820 C CA . LYS A 1 114 ? -14.603 3.806 9.159 1.00 39.78 114 LYS A CA 1
ATOM 821 C C . LYS A 1 114 ? -13.157 3.634 9.597 1.00 36.85 114 LYS A C 1
ATOM 822 O O . LYS A 1 114 ? -12.699 4.363 10.528 1.00 35.21 114 LYS A O 1
ATOM 828 N N . VAL A 1 115 ? -12.462 2.696 8.959 1.00 35.46 115 VAL A N 1
ATOM 829 C CA . VAL A 1 115 ? -11.035 2.464 9.271 1.00 34.30 115 VAL A CA 1
ATOM 830 C C . VAL A 1 115 ? -10.185 2.559 8.018 1.00 33.57 115 VAL A C 1
ATOM 831 O O . VAL A 1 115 ? -10.648 2.270 6.907 1.00 36.92 115 VAL A O 1
ATOM 835 N N . SER A 1 116 ? -8.964 2.984 8.242 1.00 32.94 116 SER A N 1
ATOM 836 C CA . SER A 1 116 ? -7.832 2.920 7.302 1.00 34.77 116 SER A CA 1
ATOM 837 C C . SER A 1 116 ? -6.676 2.272 8.056 1.00 34.75 116 SER A C 1
ATOM 838 O O . SER A 1 116 ? -6.277 2.827 9.108 1.00 37.39 116 SER A O 1
ATOM 841 N N . VAL A 1 117 ? -6.083 1.240 7.478 1.00 31.10 117 VAL A N 1
ATOM 842 C CA . VAL A 1 117 ? -4.983 0.514 8.170 1.00 30.32 117 VAL A CA 1
ATOM 843 C C . VAL A 1 117 ? -3.826 0.460 7.193 1.00 31.80 117 VAL A C 1
ATOM 844 O O . VAL A 1 117 ? -4.024 -0.087 6.105 1.00 33.29 117 VAL A O 1
ATOM 848 N N . THR A 1 118 ? -2.683 1.008 7.589 1.00 31.22 118 THR A N 1
ATOM 849 C CA . THR A 1 118 ? -1.492 1.006 6.711 1.00 31.03 118 THR A CA 1
ATOM 850 C C . THR A 1 118 ? -0.436 0.119 7.349 1.00 31.42 118 THR A C 1
ATOM 851 O O . THR A 1 118 ? 0.101 0.519 8.398 1.00 32.18 118 THR A O 1
ATOM 855 N N . PHE A 1 119 ? -0.106 -0.991 6.697 1.00 30.86 119 PHE A N 1
ATOM 856 C CA . PHE A 1 119 ? 1.022 -1.875 7.077 1.00 30.82 119 PHE A CA 1
ATOM 857 C C . PHE A 1 119 ? 2.276 -1.387 6.348 1.00 32.34 119 PHE A C 1
ATOM 858 O O . PHE A 1 119 ? 2.238 -1.100 5.157 1.00 33.67 119 PHE A O 1
ATOM 866 N N . HIS A 1 120 ? 3.363 -1.249 7.093 1.00 31.93 120 HIS A N 1
ATOM 867 C CA . HIS A 1 120 ? 4.713 -0.944 6.578 1.00 33.54 120 HIS A CA 1
ATOM 868 C C . HIS A 1 120 ? 5.580 -2.178 6.822 1.00 33.39 120 HIS A C 1
ATOM 869 O O . HIS A 1 120 ? 5.777 -2.541 7.992 1.00 34.28 120 HIS A O 1
ATOM 876 N N . THR A 1 121 ? 5.999 -2.835 5.745 1.00 34.98 121 THR A N 1
ATOM 877 C CA . THR A 1 121 ? 6.819 -4.057 5.821 1.00 36.79 121 THR A CA 1
ATOM 878 C C . THR A 1 121 ? 8.275 -3.719 5.529 1.00 39.15 121 THR A C 1
ATOM 879 O O . THR A 1 121 ? 8.551 -2.792 4.723 1.00 40.58 121 THR A O 1
ATOM 883 N N . LYS A 1 122 ? 9.166 -4.551 6.051 1.00 39.12 122 LYS A N 1
ATOM 884 C CA . LYS A 1 122 ? 10.602 -4.525 5.698 1.00 42.30 122 LYS A CA 1
ATOM 885 C C . LYS A 1 122 ? 10.744 -5.186 4.325 1.00 44.39 122 LYS A C 1
ATOM 886 O O . LYS A 1 122 ? 9.938 -6.090 3.977 1.00 44.48 122 LYS A O 1
ATOM 892 N N . GLY A 1 123 ? 11.707 -4.757 3.527 1.00 46.07 123 GLY A N 1
ATOM 893 C CA . GLY A 1 123 ? 11.914 -5.418 2.221 1.00 51.00 123 GLY A CA 1
ATOM 894 C C . GLY A 1 123 ? 10.819 -5.033 1.230 1.00 50.68 123 GLY A C 1
ATOM 895 O O . GLY A 1 123 ? 10.138 -4.018 1.453 1.00 52.12 123 GLY A O 1
ATOM 896 N N . ASP A 1 124 ? 10.664 -5.803 0.155 1.00 54.57 124 ASP A N 1
ATOM 897 C CA . ASP A 1 124 ? 9.803 -5.412 -1.000 1.00 56.11 124 ASP A CA 1
ATOM 898 C C . ASP A 1 124 ? 8.910 -6.591 -1.406 1.00 54.12 124 ASP A C 1
ATOM 899 O O . ASP A 1 124 ? 8.660 -6.751 -2.606 1.00 49.29 124 ASP A O 1
ATOM 904 N N . ALA A 1 125 ? 8.463 -7.407 -0.454 1.00 56.44 125 ALA A N 1
ATOM 905 C CA . ALA A 1 125 ? 7.573 -8.561 -0.734 1.00 54.82 125 ALA A CA 1
ATOM 906 C C . ALA A 1 125 ? 6.141 -8.175 -0.377 1.00 53.69 125 ALA A C 1
ATOM 907 O O . ALA A 1 125 ? 5.945 -7.279 0.467 1.00 50.33 125 ALA A O 1
ATOM 909 N N . PRO A 1 126 ? 5.109 -8.843 -0.962 1.00 49.48 126 PRO A N 1
ATOM 910 C CA . PRO A 1 126 ? 3.732 -8.561 -0.578 1.00 46.50 126 PRO A CA 1
ATOM 911 C C . PRO A 1 126 ? 3.583 -8.836 0.927 1.00 43.56 126 PRO A C 1
ATOM 912 O O . PRO A 1 126 ? 4.307 -9.634 1.460 1.00 42.51 126 PRO A O 1
ATOM 916 N N . LEU A 1 127 ? 2.668 -8.139 1.575 1.00 38.80 127 LEU A N 1
ATOM 917 C CA . LEU A 1 127 ? 2.303 -8.414 2.982 1.00 38.78 127 LEU A CA 1
ATOM 918 C C . LEU A 1 127 ? 1.763 -9.840 3.042 1.00 36.44 127 LEU A C 1
ATOM 919 O O . LEU A 1 127 ? 0.861 -10.192 2.294 1.00 36.72 127 LEU A O 1
ATOM 924 N N . PRO A 1 128 ? 2.306 -10.743 3.884 1.00 37.36 128 PRO A N 1
ATOM 925 C CA . PRO A 1 128 ? 1.786 -12.110 3.966 1.00 38.18 128 PRO A CA 1
ATOM 926 C C . PRO A 1 128 ? 0.331 -12.135 4.452 1.00 38.11 128 PRO A C 1
ATOM 927 O O . PRO A 1 128 ? -0.001 -11.381 5.358 1.00 36.08 128 PRO A O 1
ATOM 931 N N . ASP A 1 129 ? -0.498 -12.990 3.841 1.00 38.89 129 ASP A N 1
ATOM 932 C CA . ASP A 1 129 ? -1.943 -13.069 4.174 1.00 39.81 129 ASP A CA 1
ATOM 933 C C . ASP A 1 129 ? -2.095 -13.357 5.673 1.00 37.78 129 ASP A C 1
ATOM 934 O O . ASP A 1 129 ? -3.033 -12.829 6.269 1.00 37.17 129 ASP A O 1
ATOM 939 N N . GLU A 1 130 ? -1.193 -14.160 6.252 1.00 39.61 130 GLU A N 1
ATOM 940 C CA . GLU A 1 130 ? -1.297 -14.618 7.673 1.00 40.95 130 GLU A CA 1
ATOM 941 C C . GLU A 1 130 ? -1.126 -13.408 8.600 1.00 37.83 130 GLU A C 1
ATOM 942 O O . GLU A 1 130 ? -1.765 -13.356 9.667 1.00 35.52 130 GLU A O 1
ATOM 948 N N . VAL A 1 131 ? -0.272 -12.469 8.210 1.00 36.75 131 VAL A N 1
ATOM 949 C CA . VAL A 1 131 ? 0.031 -11.261 9.032 1.00 36.07 131 VAL A CA 1
ATOM 950 C C . VAL A 1 131 ? -1.172 -10.315 8.964 1.00 33.05 131 VAL A C 1
ATOM 951 O O . VAL A 1 131 ? -1.610 -9.837 10.022 1.00 32.76 131 VAL A O 1
ATOM 955 N N . HIS A 1 132 ? -1.715 -10.109 7.771 1.00 34.71 132 HIS A N 1
ATOM 956 C CA . HIS A 1 132 ? -2.929 -9.292 7.551 1.00 34.62 132 HIS A CA 1
ATOM 957 C C . HIS A 1 132 ? -4.068 -9.891 8.396 1.00 34.40 132 HIS A C 1
ATOM 958 O O . HIS A 1 132 ? -4.721 -9.150 9.125 1.00 32.45 132 HIS A O 1
ATOM 965 N N . GLN A 1 133 ? -4.264 -11.203 8.311 1.00 35.48 133 GLN A N 1
ATOM 966 C CA . GLN A 1 133 ? -5.372 -11.914 8.998 1.00 36.45 133 GLN A CA 1
ATOM 967 C C . GLN A 1 133 ? -5.206 -11.742 10.502 1.00 34.37 133 GLN A C 1
ATOM 968 O O . GLN A 1 133 ? -6.213 -11.512 11.177 1.00 33.58 133 GLN A O 1
ATOM 974 N N . ASP A 1 134 ? -3.975 -11.894 11.006 1.00 33.68 134 ASP A N 1
ATOM 975 C CA . ASP A 1 134 ? -3.711 -11.885 12.466 1.00 35.20 134 ASP A CA 1
ATOM 976 C C . ASP A 1 134 ? -3.977 -10.472 13.017 1.00 32.89 134 ASP A C 1
ATOM 977 O O . ASP A 1 134 ? -4.633 -10.361 14.069 1.00 32.53 134 ASP A O 1
ATOM 982 N N . VAL A 1 135 ? -3.514 -9.425 12.325 1.00 31.04 135 VAL A N 1
ATOM 983 C CA . VAL A 1 135 ? -3.681 -8.027 12.803 1.00 31.76 135 VAL A CA 1
ATOM 984 C C . VAL A 1 135 ? -5.167 -7.670 12.719 1.00 33.05 135 VAL A C 1
ATOM 985 O O . VAL A 1 135 ? -5.676 -7.020 13.630 1.00 32.03 135 VAL A O 1
ATOM 989 N N . LYS A 1 136 ? -5.858 -8.120 11.676 1.00 32.04 136 LYS A N 1
ATOM 990 C CA . LYS A 1 136 ? -7.309 -7.829 11.548 1.00 33.14 136 LYS A CA 1
ATOM 991 C C . LYS A 1 136 ? -8.068 -8.556 12.657 1.00 33.27 136 LYS A C 1
ATOM 992 O O . LYS A 1 136 ? -8.919 -7.929 13.276 1.00 31.80 136 LYS A O 1
ATOM 998 N N . GLN A 1 137 ? -7.701 -9.804 12.965 1.00 33.07 137 GLN A N 1
ATOM 999 C CA . GLN A 1 137 ? -8.421 -10.599 13.991 1.00 36.70 137 GLN A CA 1
ATOM 1000 C C . GLN A 1 137 ? -8.242 -9.974 15.368 1.00 33.05 137 GLN A C 1
ATOM 1001 O O . GLN A 1 137 ? -9.238 -9.923 16.112 1.00 34.80 137 GLN A O 1
ATOM 1007 N N . LYS A 1 138 ? -7.042 -9.523 15.702 1.00 32.78 138 LYS A N 1
ATOM 1008 C CA . LYS A 1 138 ? -6.776 -8.842 17.000 1.00 32.15 138 LYS A CA 1
ATOM 1009 C C . LYS A 1 138 ? -7.547 -7.525 17.078 1.00 31.51 138 LYS A C 1
ATOM 1010 O O . LYS A 1 138 ? -8.130 -7.234 18.128 1.00 31.29 138 LYS A O 1
ATOM 1016 N N . SER A 1 139 ? -7.537 -6.737 16.009 1.00 29.28 139 SER A N 1
ATOM 1017 C CA . SER A 1 139 ? -8.209 -5.420 15.974 1.00 30.26 139 SER A CA 1
ATOM 1018 C C . SER A 1 139 ? -9.700 -5.618 16.175 1.00 30.87 139 SER A C 1
ATOM 1019 O O . SER A 1 139 ? -10.309 -4.923 17.028 1.00 31.13 139 SER A O 1
ATOM 1022 N N . GLN A 1 140 ? -10.280 -6.540 15.399 1.00 31.66 140 GLN A N 1
ATOM 1023 C CA . GLN A 1 140 ? -11.717 -6.857 15.503 1.00 33.03 140 GLN A CA 1
ATOM 1024 C C . GLN A 1 140 ? -12.049 -7.429 16.882 1.00 34.09 140 GLN A C 1
ATOM 1025 O O . GLN A 1 140 ? -13.102 -7.051 17.411 1.00 34.02 140 GLN A O 1
ATOM 1031 N N . GLY A 1 141 ? -11.244 -8.361 17.386 1.00 34.51 141 GLY A N 1
ATOM 1032 C CA . GLY A 1 141 ? -11.510 -9.047 18.662 1.00 35.71 141 GLY A CA 1
ATOM 1033 C C . GLY A 1 141 ? -11.608 -8.072 19.813 1.00 34.90 141 GLY A C 1
ATOM 1034 O O . GLY A 1 141 ? -12.570 -8.141 20.598 1.00 33.99 141 GLY A O 1
ATOM 1035 N N . ILE A 1 142 ? -10.645 -7.157 19.924 1.00 33.22 142 ILE A N 1
ATOM 1036 C CA . ILE A 1 142 ? -10.671 -6.147 21.013 1.00 32.55 142 ILE A CA 1
ATOM 1037 C C . ILE A 1 142 ? -11.929 -5.305 20.834 1.00 32.82 142 ILE A C 1
ATOM 1038 O O . ILE A 1 142 ? -12.667 -5.103 21.820 1.00 32.61 142 ILE A O 1
ATOM 1043 N N . PHE A 1 143 ? -12.152 -4.788 19.626 1.00 31.49 143 PHE A N 1
ATOM 1044 C CA . PHE A 1 143 ? -13.262 -3.831 19.421 1.00 33.38 143 PHE A CA 1
ATOM 1045 C C . PHE A 1 143 ? -14.603 -4.499 19.756 1.00 30.96 143 PHE A C 1
ATOM 1046 O O . PHE A 1 143 ? -15.474 -3.919 20.464 1.00 33.45 143 PHE A O 1
ATOM 1054 N N . LYS A 1 144 ? -14.783 -5.722 19.257 1.00 31.98 144 LYS A N 1
ATOM 1055 C CA . LYS A 1 144 ? -16.056 -6.464 19.408 1.00 33.68 144 LYS A CA 1
ATOM 1056 C C . LYS A 1 144 ? -16.223 -6.974 20.842 1.00 32.31 144 LYS A C 1
ATOM 1057 O O . LYS A 1 144 ? -17.374 -7.112 21.297 1.00 32.76 144 LYS A O 1
ATOM 1063 N N . ALA A 1 145 ? -15.138 -7.280 21.544 1.00 31.77 145 ALA A N 1
ATOM 1064 C CA . ALA A 1 145 ? -15.261 -7.635 22.975 1.00 33.55 145 ALA A CA 1
ATOM 1065 C C . ALA A 1 145 ? -15.752 -6.421 23.772 1.00 34.10 145 ALA A C 1
ATOM 1066 O O . ALA A 1 145 ? -16.649 -6.554 24.638 1.00 32.99 145 ALA A O 1
ATOM 1068 N N . ILE A 1 146 ? -15.230 -5.231 23.472 1.00 32.17 146 ILE A N 1
ATOM 1069 C CA . ILE A 1 146 ? -15.684 -3.998 24.161 1.00 34.07 146 ILE A CA 1
ATOM 1070 C C . ILE A 1 146 ? -17.130 -3.705 23.757 1.00 32.57 146 ILE A C 1
ATOM 1071 O O . ILE A 1 146 ? -17.939 -3.365 24.645 1.00 32.85 146 ILE A O 1
ATOM 1076 N N . GLU A 1 147 ? -17.444 -3.847 22.469 1.00 32.41 147 GLU A N 1
ATOM 1077 C CA . GLU A 1 147 ? -18.824 -3.604 21.990 1.00 34.85 147 GLU A CA 1
ATOM 1078 C C . GLU A 1 147 ? -19.796 -4.532 22.743 1.00 35.64 147 GLU A C 1
ATOM 1079 O O . GLU A 1 147 ? -20.852 -4.079 23.201 1.00 35.87 147 GLU A O 1
ATOM 1085 N N . GLY A 1 148 ? -19.449 -5.804 22.904 1.00 36.05 148 GLY A N 1
ATOM 1086 C CA . GLY A 1 148 ? -20.312 -6.776 23.599 1.00 38.98 148 GLY A CA 1
ATOM 1087 C C . GLY A 1 148 ? -20.503 -6.408 25.057 1.00 38.51 148 GLY A C 1
ATOM 1088 O O . GLY A 1 148 ? -21.619 -6.529 25.577 1.00 39.99 148 GLY A O 1
ATOM 1089 N N . TYR A 1 149 ? -19.453 -5.941 25.703 1.00 37.89 149 TYR A N 1
ATOM 1090 C CA . TYR A 1 149 ? -19.502 -5.503 27.111 1.00 39.24 149 TYR A CA 1
ATOM 1091 C C . TYR A 1 149 ? -20.489 -4.341 27.264 1.00 38.56 149 TYR A C 1
ATOM 1092 O O . TYR A 1 149 ? -21.300 -4.344 28.208 1.00 40.77 149 TYR A O 1
ATOM 1101 N N . VAL A 1 150 ? -20.432 -3.366 26.368 1.00 35.70 150 VAL A N 1
ATOM 1102 C CA . VAL A 1 150 ? -21.342 -2.186 26.397 1.00 35.45 150 VAL A CA 1
ATOM 1103 C C . VAL A 1 150 ? -22.795 -2.653 26.233 1.00 39.19 150 VAL A C 1
ATOM 1104 O O . VAL A 1 150 ? -23.686 -2.099 26.897 1.00 40.29 150 VAL A O 1
ATOM 1108 N N . LEU A 1 151 ? -23.038 -3.597 25.327 1.00 38.39 151 LEU A N 1
ATOM 1109 C CA . LEU A 1 151 ? -24.408 -4.116 25.068 1.00 40.66 151 LEU A CA 1
ATOM 1110 C C . LEU A 1 151 ? -24.906 -4.871 26.304 1.00 42.53 151 LEU A C 1
ATOM 1111 O O . LEU A 1 151 ? -26.105 -4.875 26.531 1.00 45.95 151 LEU A O 1
ATOM 1116 N N . SER A 1 152 ? -24.018 -5.506 27.064 1.00 43.64 152 SER A N 1
ATOM 1117 C CA . SER A 1 152 ? -24.367 -6.346 28.241 1.00 47.00 152 SER A CA 1
ATOM 1118 C C . SER A 1 152 ? -24.594 -5.492 29.484 1.00 51.80 152 SER A C 1
ATOM 1119 O O . SER A 1 152 ? -25.128 -6.038 30.447 1.00 53.46 152 SER A O 1
ATOM 1122 N N . ASN A 1 153 ? -24.263 -4.200 29.408 1.00 57.80 153 ASN A N 1
ATOM 1123 C CA . ASN A 1 153 ? -24.413 -3.192 30.494 1.00 67.05 153 ASN A CA 1
ATOM 1124 C C . ASN A 1 153 ? -25.607 -2.264 30.191 1.00 72.18 153 ASN A C 1
ATOM 1125 O O . ASN A 1 153 ? -25.784 -1.222 30.837 1.00 80.13 153 ASN A O 1
ATOM 1131 N N . GLY B 1 2 ? -48.993 -8.100 4.117 1.00 97.72 2 GLY B N 1
ATOM 1132 C CA . GLY B 1 2 ? -47.816 -7.620 3.366 1.00 97.45 2 GLY B CA 1
ATOM 1133 C C . GLY B 1 2 ? -46.561 -8.344 3.820 1.00 93.43 2 GLY B C 1
ATOM 1134 O O . GLY B 1 2 ? -46.430 -8.585 5.041 1.00 86.60 2 GLY B O 1
ATOM 1135 N N . VAL B 1 3 ? -45.690 -8.709 2.876 1.00 93.53 3 VAL B N 1
ATOM 1136 C CA . VAL B 1 3 ? -44.385 -9.344 3.185 1.00 93.01 3 VAL B CA 1
ATOM 1137 C C . VAL B 1 3 ? -43.273 -8.389 2.749 1.00 91.14 3 VAL B C 1
ATOM 1138 O O . VAL B 1 3 ? -43.376 -7.767 1.683 1.00 92.43 3 VAL B O 1
ATOM 1142 N N . HIS B 1 4 ? -42.268 -8.256 3.609 1.00 84.05 4 HIS B N 1
ATOM 1143 C CA . HIS B 1 4 ? -41.104 -7.355 3.449 1.00 83.00 4 HIS B CA 1
ATOM 1144 C C . HIS B 1 4 ? -39.862 -8.179 3.793 1.00 79.15 4 HIS B C 1
ATOM 1145 O O . HIS B 1 4 ? -39.706 -8.545 4.992 1.00 72.03 4 HIS B O 1
ATOM 1152 N N . THR B 1 5 ? -39.039 -8.515 2.799 1.00 79.82 5 THR B N 1
ATOM 1153 C CA . THR B 1 5 ? -37.867 -9.406 2.990 1.00 77.18 5 THR B CA 1
ATOM 1154 C C . THR B 1 5 ? -36.580 -8.590 2.891 1.00 76.51 5 THR B C 1
ATOM 1155 O O . THR B 1 5 ? -36.445 -7.804 1.957 1.00 78.97 5 THR B O 1
ATOM 1159 N N . PHE B 1 6 ? -35.651 -8.829 3.818 1.00 72.31 6 PHE B N 1
ATOM 1160 C CA . PHE B 1 6 ? -34.324 -8.175 3.877 1.00 71.40 6 PHE B CA 1
ATOM 1161 C C . PHE B 1 6 ? -33.271 -9.278 3.907 1.00 69.03 6 PHE B C 1
ATOM 1162 O O . PHE B 1 6 ? -33.419 -10.235 4.681 1.00 65.54 6 PHE B O 1
ATOM 1170 N N . GLU B 1 7 ? -32.218 -9.121 3.116 1.00 69.78 7 GLU B N 1
ATOM 1171 C CA . GLU B 1 7 ? -31.051 -10.033 3.135 1.00 69.71 7 GLU B CA 1
ATOM 1172 C C . GLU B 1 7 ? -29.830 -9.221 3.554 1.00 69.25 7 GLU B C 1
ATOM 1173 O O . GLU B 1 7 ? -29.653 -8.103 3.049 1.00 69.13 7 GLU B O 1
ATOM 1179 N N . GLU B 1 8 ? -29.018 -9.762 4.459 1.00 64.93 8 GLU B N 1
ATOM 1180 C CA . GLU B 1 8 ? -27.831 -9.043 4.975 1.00 67.09 8 GLU B CA 1
ATOM 1181 C C . GLU B 1 8 ? -26.696 -10.054 5.149 1.00 65.29 8 GLU B C 1
ATOM 1182 O O . GLU B 1 8 ? -26.973 -11.192 5.520 1.00 59.86 8 GLU B O 1
ATOM 1188 N N . GLU B 1 9 ? -25.483 -9.653 4.791 1.00 69.85 9 GLU B N 1
ATOM 1189 C CA . GLU B 1 9 ? -24.255 -10.462 4.969 1.00 69.59 9 GLU B CA 1
ATOM 1190 C C . GLU B 1 9 ? -23.312 -9.637 5.837 1.00 66.91 9 GLU B C 1
ATOM 1191 O O . GLU B 1 9 ? -23.195 -8.426 5.601 1.00 70.25 9 GLU B O 1
ATOM 1197 N N . SER B 1 10 ? -22.725 -10.256 6.854 1.00 60.19 10 SER B N 1
ATOM 1198 C CA . SER B 1 10 ? -21.795 -9.584 7.796 1.00 57.29 10 SER B CA 1
ATOM 1199 C C . SER B 1 10 ? -20.747 -10.607 8.215 1.00 52.92 10 SER B C 1
ATOM 1200 O O . SER B 1 10 ? -20.730 -11.708 7.602 1.00 50.69 10 SER B O 1
ATOM 1203 N N . THR B 1 11 ? -19.825 -10.214 9.079 1.00 49.05 11 THR B N 1
ATOM 1204 C CA . THR B 1 11 ? -18.697 -11.088 9.473 1.00 47.94 11 THR B CA 1
ATOM 1205 C C . THR B 1 11 ? -18.476 -10.968 10.972 1.00 45.50 11 THR B C 1
ATOM 1206 O O . THR B 1 11 ? -18.962 -10.019 11.576 1.00 45.88 11 THR B O 1
ATOM 1210 N N . SER B 1 12 ? -17.720 -11.915 11.511 1.00 43.79 12 SER B N 1
ATOM 1211 C CA . SER B 1 12 ? -17.297 -11.975 12.926 1.00 41.46 12 SER B CA 1
ATOM 1212 C C . SER B 1 12 ? -15.886 -12.531 12.970 1.00 40.97 12 SER B C 1
ATOM 1213 O O . SER B 1 12 ? -15.557 -13.405 12.170 1.00 39.96 12 SER B O 1
ATOM 1216 N N . PRO B 1 13 ? -15.028 -12.095 13.915 1.00 39.83 13 PRO B N 1
ATOM 1217 C CA . PRO B 1 13 ? -13.746 -12.763 14.129 1.00 40.69 13 PRO B CA 1
ATOM 1218 C C . PRO B 1 13 ? -13.859 -14.120 14.831 1.00 37.27 13 PRO B C 1
ATOM 1219 O O . PRO B 1 13 ? -12.883 -14.839 14.848 1.00 37.93 13 PRO B O 1
ATOM 1223 N N . VAL B 1 14 ? -15.034 -14.452 15.368 1.00 36.94 14 VAL B N 1
ATOM 1224 C CA . VAL B 1 14 ? -15.259 -15.770 16.012 1.00 34.45 14 VAL B CA 1
ATOM 1225 C C . VAL B 1 14 ? -15.531 -16.793 14.910 1.00 32.26 14 VAL B C 1
ATOM 1226 O O . VAL B 1 14 ? -16.400 -16.552 14.060 1.00 34.12 14 VAL B O 1
ATOM 1230 N N . PRO B 1 15 ? -14.824 -17.941 14.908 1.00 34.12 15 PRO B N 1
ATOM 1231 C CA . PRO B 1 15 ? -15.077 -19.005 13.928 1.00 33.30 15 PRO B CA 1
ATOM 1232 C C . PRO B 1 15 ? -16.458 -19.627 14.130 1.00 32.94 15 PRO B C 1
ATOM 1233 O O . PRO B 1 15 ? -17.064 -19.525 15.197 1.00 31.45 15 PRO B O 1
ATOM 1237 N N . PRO B 1 16 ? -17.037 -20.228 13.068 1.00 33.43 16 PRO B N 1
ATOM 1238 C CA . PRO B 1 16 ? -18.461 -20.522 13.060 1.00 33.44 16 PRO B CA 1
ATOM 1239 C C . PRO B 1 16 ? -18.937 -21.569 14.065 1.00 34.03 16 PRO B C 1
ATOM 1240 O O . PRO B 1 1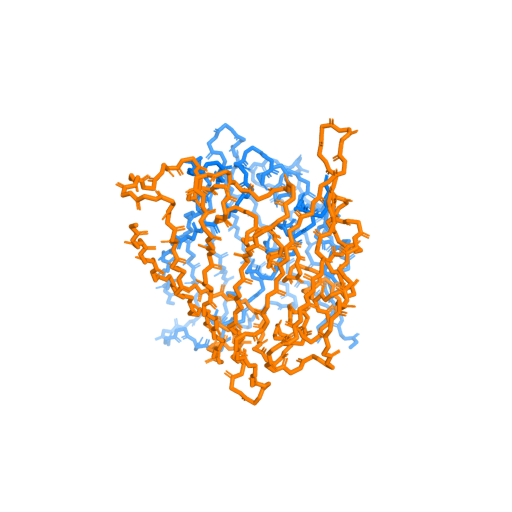6 ? -20.001 -21.349 14.613 1.00 32.88 16 PRO B O 1
ATOM 1244 N N . ALA B 1 17 ? -18.201 -22.652 14.305 1.00 33.38 17 ALA B N 1
ATOM 1245 C CA . ALA B 1 17 ? -18.684 -23.674 15.260 1.00 32.87 17 ALA B CA 1
ATOM 1246 C C . ALA B 1 17 ? -18.798 -23.037 16.642 1.00 31.76 17 ALA B C 1
ATOM 1247 O O . ALA B 1 17 ? -19.799 -23.240 17.335 1.00 33.23 17 ALA B O 1
ATOM 1249 N N . LYS B 1 18 ? -17.808 -22.245 17.036 1.00 32.03 18 LYS B N 1
ATOM 1250 C CA . LYS B 1 18 ? -17.823 -21.575 18.348 1.00 34.18 18 LYS B CA 1
ATOM 1251 C C . LYS B 1 18 ? -18.956 -20.545 18.416 1.00 30.77 18 LYS B C 1
ATOM 1252 O O . LYS B 1 18 ? -19.667 -20.452 19.448 1.00 31.64 18 LYS B O 1
ATOM 1258 N N . LEU B 1 19 ? -19.132 -19.784 17.355 1.00 30.74 19 LEU B N 1
ATOM 1259 C CA . LEU B 1 19 ? -20.174 -18.732 17.338 1.00 30.65 19 LEU B CA 1
ATOM 1260 C C . LEU B 1 19 ? -21.567 -19.365 17.298 1.00 30.54 19 LEU B C 1
ATOM 1261 O O . LEU B 1 19 ? -22.446 -18.880 18.005 1.00 30.16 19 LEU B O 1
ATOM 1266 N N . PHE B 1 20 ? -21.760 -20.454 16.546 1.00 29.86 20 PHE B N 1
ATOM 1267 C CA . PHE B 1 20 ? -23.040 -21.201 16.521 1.00 31.28 20 PHE B CA 1
ATOM 1268 C C . PHE B 1 20 ? -23.347 -21.826 17.885 1.00 32.37 20 PHE B C 1
ATOM 1269 O O . PHE B 1 20 ? -24.493 -21.827 18.333 1.00 32.21 20 PHE B O 1
ATOM 1277 N N . LYS B 1 21 ? -22.348 -22.406 18.537 1.00 32.93 21 LYS B N 1
ATOM 1278 C CA . LYS B 1 21 ? -22.552 -23.040 19.862 1.00 32.73 21 LYS B CA 1
ATOM 1279 C C . LYS B 1 21 ? -23.075 -21.970 20.837 1.00 31.72 21 LYS B C 1
ATOM 1280 O O . LYS B 1 21 ? -24.014 -22.262 21.579 1.00 33.62 21 LYS B O 1
ATOM 1286 N N . ALA B 1 22 ? -22.492 -20.771 20.840 1.00 31.05 22 ALA B N 1
ATOM 1287 C CA . ALA B 1 22 ? -22.865 -19.719 21.803 1.00 31.21 22 ALA B CA 1
ATOM 1288 C C . ALA B 1 22 ? -24.213 -19.109 21.446 1.00 30.31 22 ALA B C 1
ATOM 1289 O O . ALA B 1 22 ? -25.032 -18.948 22.355 1.00 31.69 22 ALA B O 1
ATOM 1291 N N . THR B 1 23 ? -24.472 -18.805 20.175 1.00 30.80 23 THR B N 1
ATOM 1292 C CA . THR B 1 23 ? -25.709 -18.094 19.772 1.00 31.75 23 THR B CA 1
ATOM 1293 C C . THR B 1 23 ? -26.89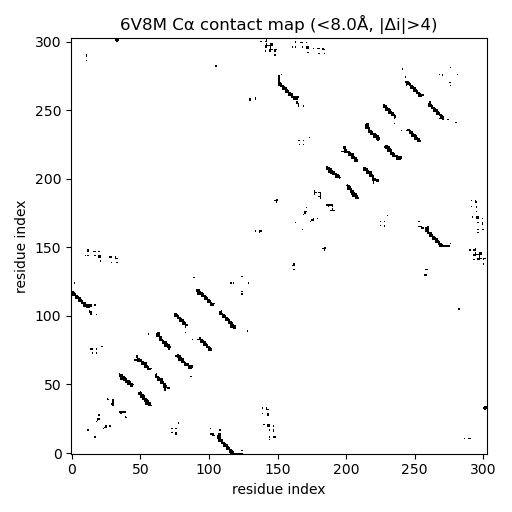7 -19.048 19.708 1.00 33.50 23 THR B C 1
ATOM 1294 O O . THR B 1 23 ? -28.007 -18.607 19.972 1.00 37.86 23 THR B O 1
ATOM 1298 N N . VAL B 1 24 ? -26.694 -20.291 19.313 1.00 31.00 24 VAL B N 1
ATOM 1299 C CA . VAL B 1 24 ? -27.825 -21.208 19.039 1.00 33.50 24 VAL B CA 1
ATOM 1300 C C . VAL B 1 24 ? -27.875 -22.324 20.072 1.00 35.15 24 VAL B C 1
ATOM 1301 O O . VAL B 1 24 ? -28.897 -22.451 20.757 1.00 39.49 24 VAL B O 1
ATOM 1305 N N . VAL B 1 25 ? -26.831 -23.118 20.205 1.00 35.91 25 VAL B N 1
ATOM 1306 C CA . VAL B 1 25 ? -26.913 -24.317 21.085 1.00 40.42 25 VAL B CA 1
ATOM 1307 C C . VAL B 1 25 ? -27.050 -23.854 22.547 1.00 39.49 25 VAL B C 1
ATOM 1308 O O . VAL B 1 25 ? -27.924 -24.366 23.242 1.00 41.10 25 VAL B O 1
ATOM 1312 N N . ASP B 1 26 ? -26.305 -22.830 22.963 1.00 39.00 26 ASP B N 1
ATOM 1313 C CA . ASP B 1 26 ? -26.281 -22.325 24.366 1.00 39.81 26 ASP B CA 1
ATOM 1314 C C . ASP B 1 26 ? -27.029 -20.988 24.487 1.00 37.91 26 ASP B C 1
ATOM 1315 O O . ASP B 1 26 ? -27.042 -20.400 25.594 1.00 36.74 26 ASP B O 1
ATOM 1320 N N . GLY B 1 27 ? -27.683 -20.521 23.421 1.00 34.60 27 GLY B N 1
ATOM 1321 C CA . GLY B 1 27 ? -28.263 -19.166 23.421 1.00 33.64 27 GLY B CA 1
ATOM 1322 C C . GLY B 1 27 ? -29.354 -19.015 24.466 1.00 34.98 27 GLY B C 1
ATOM 1323 O O . GLY B 1 27 ? -29.476 -17.940 25.057 1.00 35.14 27 GLY B O 1
ATOM 1324 N N . ASP B 1 28 ? -30.119 -20.069 24.736 1.00 36.35 28 ASP B N 1
ATOM 1325 C CA . ASP B 1 28 ? -31.257 -19.977 25.686 1.00 38.71 28 ASP B CA 1
ATOM 1326 C C . ASP B 1 28 ? -30.725 -19.733 27.100 1.00 38.27 28 ASP B C 1
ATOM 1327 O O . ASP B 1 28 ? -31.340 -18.945 27.819 1.00 38.36 28 ASP B O 1
ATOM 1332 N N . GLU B 1 29 ? -29.623 -20.382 27.462 1.00 39.52 29 GLU B N 1
ATOM 1333 C CA . GLU B 1 29 ? -28.967 -20.238 28.790 1.00 42.64 29 GLU B CA 1
ATOM 1334 C C . GLU B 1 29 ? -28.188 -18.912 28.864 1.00 41.04 29 GLU B C 1
ATOM 1335 O O . GLU B 1 29 ? -28.235 -18.246 29.919 1.00 36.92 29 GLU B O 1
ATOM 1341 N N . LEU B 1 30 ? -27.455 -18.561 27.807 1.00 37.42 30 LEU B N 1
ATOM 1342 C CA . LEU B 1 30 ? -26.536 -17.389 27.859 1.00 38.09 30 LEU B CA 1
ATOM 1343 C C . LEU B 1 30 ? -27.322 -16.079 27.802 1.00 34.98 30 LEU B C 1
ATOM 1344 O O . LEU B 1 30 ? -26.935 -15.110 28.467 1.00 36.24 30 LEU B O 1
ATOM 1349 N N . THR B 1 31 ? -28.348 -15.997 26.959 1.00 32.25 31 THR B N 1
ATOM 1350 C CA . THR B 1 31 ? -28.933 -14.672 26.663 1.00 33.56 31 THR B CA 1
ATOM 1351 C C . THR B 1 31 ? -29.410 -13.974 27.935 1.00 34.06 31 THR B C 1
ATOM 1352 O O . THR B 1 31 ? -29.112 -12.791 28.149 1.00 35.51 31 THR B O 1
ATOM 1356 N N . PRO B 1 32 ? -30.183 -14.622 28.834 1.00 34.38 32 PRO B N 1
ATOM 1357 C CA . PRO B 1 32 ? -30.639 -13.941 30.037 1.00 35.66 32 PRO B CA 1
ATOM 1358 C C . PRO B 1 32 ? -29.521 -13.546 31.006 1.00 36.82 32 PRO B C 1
ATOM 1359 O O . PRO B 1 32 ? -29.685 -12.632 31.770 1.00 39.82 32 PRO B O 1
ATOM 1363 N N . LYS B 1 33 ? -28.396 -14.265 30.947 1.00 35.94 33 LYS B N 1
ATOM 1364 C CA . LYS B 1 33 ? -27.219 -13.961 31.797 1.00 38.72 33 LYS B CA 1
ATOM 1365 C C . LYS B 1 33 ? -26.497 -12.719 31.274 1.00 37.38 33 LYS B C 1
ATOM 1366 O O . LYS B 1 33 ? -25.801 -12.087 32.061 1.00 40.65 33 LYS B O 1
ATOM 1372 N N . LEU B 1 34 ? -26.624 -12.407 29.984 1.00 36.33 34 LEU B N 1
ATOM 1373 C CA . LEU B 1 34 ? -25.870 -11.303 29.349 1.00 39.23 34 LEU B CA 1
ATOM 1374 C C . LEU B 1 34 ? -26.713 -10.040 29.202 1.00 41.76 34 LEU B C 1
ATOM 1375 O O . LEU B 1 34 ? -26.154 -8.970 29.380 1.00 45.29 34 LEU B O 1
ATOM 1380 N N . ILE B 1 35 ? -28.004 -10.160 28.901 1.00 42.55 35 ILE B N 1
ATOM 1381 C CA . ILE B 1 35 ? -28.878 -8.997 28.575 1.00 43.86 35 ILE B CA 1
ATOM 1382 C C . ILE B 1 35 ? -29.774 -8.784 29.781 1.00 43.49 35 ILE B C 1
ATOM 1383 O O . ILE B 1 35 ? -30.687 -9.565 29.989 1.00 38.92 35 ILE B O 1
ATOM 1388 N N . PRO B 1 36 ? -29.538 -7.774 30.644 1.00 48.29 36 PRO B N 1
ATOM 1389 C CA . PRO B 1 36 ? -30.308 -7.664 31.881 1.00 48.67 36 PRO B CA 1
ATOM 1390 C C . PRO B 1 36 ? -31.828 -7.636 31.643 1.00 45.28 36 PRO B C 1
ATOM 1391 O O . PRO B 1 36 ? -32.520 -8.271 32.410 1.00 46.15 36 PRO B O 1
ATOM 1395 N N . ALA B 1 37 ? -32.305 -7.023 30.550 1.00 44.92 37 ALA B N 1
ATOM 1396 C CA . ALA B 1 37 ? -33.758 -6.928 30.233 1.00 42.15 37 ALA B CA 1
ATOM 1397 C C . ALA B 1 37 ? -34.354 -8.314 30.013 1.00 38.25 37 ALA B C 1
ATOM 1398 O O . ALA B 1 37 ? -35.544 -8.477 30.287 1.00 38.28 37 ALA B O 1
ATOM 1400 N N . ILE B 1 38 ? -33.600 -9.257 29.446 1.00 36.67 38 ILE B N 1
ATOM 1401 C CA . ILE B 1 38 ? -34.170 -10.607 29.150 1.00 36.23 38 ILE B CA 1
ATOM 1402 C C . ILE B 1 38 ? -34.156 -11.469 30.413 1.00 35.27 38 ILE B C 1
ATOM 1403 O O . ILE B 1 38 ? -33.073 -11.683 30.979 1.00 37.79 38 ILE B O 1
ATOM 1408 N N . GLN B 1 39 ? -35.335 -11.894 30.857 1.00 36.66 39 GLN B N 1
ATOM 1409 C CA . GLN B 1 39 ? -35.500 -12.600 32.142 1.00 39.17 39 GLN B CA 1
ATOM 1410 C C . GLN B 1 39 ? -35.365 -14.112 31.981 1.00 37.32 39 GLN B C 1
ATOM 1411 O O . GLN B 1 39 ? -34.738 -14.751 32.847 1.00 37.95 39 GLN B O 1
ATOM 1417 N N . SER B 1 40 ? -35.876 -14.661 30.903 1.00 36.61 40 SER B N 1
ATOM 1418 C CA . SER B 1 40 ? -35.954 -16.123 30.743 1.00 38.63 40 SER B CA 1
ATOM 1419 C C . SER B 1 40 ? -36.209 -16.459 29.288 1.00 37.69 40 SER B C 1
ATOM 1420 O O . SER B 1 40 ? -36.889 -15.684 28.592 1.00 36.74 40 SER B O 1
ATOM 1423 N N . ILE B 1 41 ? -35.666 -17.587 28.869 1.00 38.07 41 ILE B N 1
ATOM 1424 C CA . ILE B 1 41 ? -36.043 -18.222 27.582 1.00 39.14 41 ILE B CA 1
ATOM 1425 C C . ILE B 1 41 ? -36.410 -19.664 27.929 1.00 41.54 41 ILE B C 1
ATOM 1426 O O . ILE B 1 41 ? -35.521 -20.414 28.356 1.00 42.32 41 ILE B O 1
ATOM 1431 N N . GLU B 1 42 ? -37.696 -19.984 27.844 1.00 42.59 42 GLU B N 1
ATOM 1432 C CA . GLU B 1 42 ? -38.245 -21.259 28.352 1.00 46.03 42 GLU B CA 1
ATOM 1433 C C . GLU B 1 42 ? -38.774 -22.046 27.156 1.00 45.43 42 GLU B C 1
ATOM 1434 O O . GLU B 1 42 ? -39.503 -21.428 26.350 1.00 42.38 42 GLU B O 1
ATOM 1440 N N . ILE B 1 43 ? -38.482 -23.344 27.088 1.00 46.43 43 ILE B N 1
ATOM 1441 C CA . ILE B 1 43 ? -39.107 -24.254 26.085 1.00 48.46 43 ILE B CA 1
ATOM 1442 C C . ILE B 1 43 ? -40.560 -24.544 26.508 1.00 48.53 43 ILE B C 1
ATOM 1443 O O . ILE B 1 43 ? -40.804 -25.049 27.634 1.00 49.57 43 ILE B O 1
ATOM 1448 N N . VAL B 1 44 ? -41.507 -24.195 25.638 1.00 47.07 44 VAL B N 1
ATOM 1449 C CA . VAL B 1 44 ? -42.964 -24.438 25.843 1.00 47.75 44 VAL B CA 1
ATOM 1450 C C . VAL B 1 44 ? -43.289 -25.858 25.385 1.00 48.70 44 VAL B C 1
ATOM 1451 O O . VAL B 1 44 ? -44.035 -26.548 26.097 1.00 51.04 44 VAL B O 1
ATOM 1455 N N . GLU B 1 45 ? -42.802 -26.232 24.206 1.00 49.03 45 GLU B N 1
ATOM 1456 C CA . GLU B 1 45 ? -42.963 -27.581 23.601 1.00 51.96 45 GLU B CA 1
ATOM 1457 C C . GLU B 1 45 ? -41.720 -27.908 22.769 1.00 52.24 45 GLU B C 1
ATOM 1458 O O . GLU B 1 45 ? -41.132 -26.985 22.161 1.00 50.09 45 GLU B O 1
ATOM 1464 N N . GLY B 1 46 ? -41.328 -29.180 22.741 1.00 54.32 46 GLY B N 1
ATOM 1465 C CA . GLY B 1 46 ? -40.222 -29.659 21.895 1.00 54.94 46 GLY B CA 1
ATOM 1466 C C . GLY B 1 46 ? -38.971 -29.918 22.700 1.00 58.03 46 GLY B C 1
ATOM 1467 O O . GLY B 1 46 ? -38.977 -29.635 23.946 1.00 56.01 46 GLY B O 1
ATOM 1468 N N . ASN B 1 47 ? -37.943 -30.406 21.987 1.00 61.25 47 ASN B N 1
ATOM 1469 C CA . ASN B 1 47 ? -36.642 -30.910 22.515 1.00 63.45 47 ASN B CA 1
ATOM 1470 C C . ASN B 1 47 ? -35.465 -30.075 21.984 1.00 61.97 47 ASN B C 1
ATOM 1471 O O . ASN B 1 47 ? -34.318 -30.365 22.372 1.00 64.61 47 ASN B O 1
ATOM 1473 N N . GLY B 1 48 ? -35.719 -29.056 21.168 1.00 58.05 48 GLY B N 1
ATOM 1474 C CA . GLY B 1 48 ? -34.661 -28.181 20.617 1.00 54.57 48 GLY B CA 1
ATOM 1475 C C . GLY B 1 48 ? -34.469 -28.405 19.129 1.00 53.42 48 GLY B C 1
ATOM 1476 O O . GLY B 1 48 ? -33.593 -27.728 18.545 1.00 53.00 48 GLY B O 1
ATOM 1477 N N . GLY B 1 49 ? -35.241 -29.319 18.533 1.00 53.53 49 GLY B N 1
ATOM 1478 C CA . GLY B 1 49 ? -35.289 -29.549 17.071 1.00 52.59 49 GLY B CA 1
ATOM 1479 C C . GLY B 1 49 ? -36.376 -28.709 16.402 1.00 51.36 49 GLY B C 1
ATOM 1480 O O . GLY B 1 49 ? -37.062 -27.920 17.058 1.00 51.21 49 GLY B O 1
ATOM 1481 N N . PRO B 1 50 ? -36.584 -28.854 15.075 1.00 51.54 50 PRO B N 1
ATOM 1482 C CA . PRO B 1 50 ? -37.654 -28.150 14.377 1.00 51.11 50 PRO B CA 1
ATOM 1483 C C . PRO B 1 50 ? -39.016 -28.355 15.051 1.00 52.61 50 PRO B C 1
ATOM 1484 O O . PRO B 1 50 ? -39.301 -29.464 15.486 1.00 54.24 50 PRO B O 1
ATOM 1488 N N . GLY B 1 51 ? -39.802 -27.278 15.133 1.00 49.67 51 GLY B N 1
ATOM 1489 C CA . GLY B 1 51 ? -41.125 -27.274 15.780 1.00 50.96 51 GLY B CA 1
ATOM 1490 C C . GLY B 1 51 ? -41.063 -26.858 17.242 1.00 48.34 51 GLY B C 1
ATOM 1491 O O . GLY B 1 51 ? -42.136 -26.599 17.803 1.00 49.98 51 GLY B O 1
ATOM 1492 N N . THR B 1 52 ? -39.880 -26.806 17.859 1.00 46.23 52 THR B N 1
ATOM 1493 C CA . THR B 1 52 ? -39.705 -26.370 19.272 1.00 45.42 52 THR B CA 1
ATOM 1494 C C . THR B 1 52 ? -40.234 -24.937 19.407 1.00 45.19 52 THR B C 1
ATOM 1495 O O . THR B 1 52 ? -39.948 -24.103 18.526 1.00 44.45 52 THR B O 1
ATOM 1499 N N . VAL B 1 53 ? -41.031 -24.690 20.446 1.00 44.21 53 VAL B N 1
ATOM 1500 C CA . VAL B 1 53 ? -41.599 -23.356 20.760 1.00 42.98 53 VAL B CA 1
ATOM 1501 C C . VAL B 1 53 ? -40.974 -22.901 22.073 1.00 42.55 53 VAL B C 1
ATOM 1502 O O . VAL B 1 53 ? -40.978 -23.688 23.047 1.00 44.34 53 VAL B O 1
ATOM 1506 N N . LYS B 1 54 ? -40.461 -21.679 22.065 1.00 42.36 54 LYS B N 1
ATOM 1507 C CA . LYS B 1 54 ? -39.886 -21.031 23.259 1.00 42.76 54 LYS B CA 1
ATOM 1508 C C . LYS B 1 54 ? -40.689 -19.790 23.629 1.00 42.74 54 LYS B C 1
ATOM 1509 O O . LYS B 1 54 ? -41.211 -19.089 22.734 1.00 40.82 54 LYS B O 1
ATOM 1515 N N . LYS B 1 55 ? -40.737 -19.505 24.920 1.00 40.30 55 LYS B N 1
ATOM 1516 C CA . LYS B 1 55 ? -41.298 -18.236 25.428 1.00 40.09 55 LYS B CA 1
ATOM 1517 C C . LYS B 1 55 ? -40.127 -17.383 25.879 1.00 37.52 55 LYS B C 1
ATOM 1518 O O . LYS B 1 55 ? -39.390 -17.826 26.787 1.00 38.29 55 LYS B O 1
ATOM 1524 N N . VAL B 1 56 ? -40.001 -16.195 25.299 1.00 36.08 56 VAL B N 1
ATOM 1525 C CA . VAL B 1 56 ? -38.917 -15.250 25.676 1.00 34.78 56 VAL B CA 1
ATOM 1526 C C . VAL B 1 56 ? -39.550 -14.138 26.490 1.00 36.12 56 VAL B C 1
ATOM 1527 O O . VAL B 1 56 ? -40.390 -13.418 25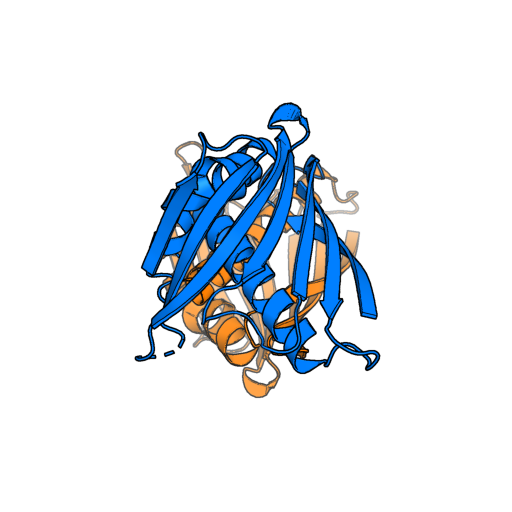.938 1.00 33.90 56 VAL B O 1
ATOM 1531 N N . THR B 1 57 ? -39.133 -14.012 27.749 1.00 36.19 57 THR B N 1
ATOM 1532 C CA . THR B 1 57 ? -39.699 -13.024 28.689 1.00 37.36 57 THR B CA 1
ATOM 1533 C C . THR B 1 57 ? -38.669 -11.912 28.917 1.00 35.53 57 THR B C 1
ATOM 1534 O O . THR B 1 57 ? -37.475 -12.217 29.183 1.00 36.15 57 THR B O 1
ATOM 1538 N N . ALA B 1 58 ? -39.119 -10.674 28.841 1.00 34.19 58 ALA B N 1
ATOM 1539 C CA . ALA B 1 58 ? -38.238 -9.501 28.990 1.00 35.05 58 ALA B CA 1
ATOM 1540 C C . ALA B 1 58 ? -38.937 -8.399 29.769 1.00 35.48 58 ALA B C 1
ATOM 1541 O O . ALA B 1 58 ? -40.160 -8.292 29.736 1.00 36.72 58 ALA B O 1
ATOM 1543 N N . VAL B 1 59 ? -38.144 -7.519 30.349 1.00 34.39 59 VAL B N 1
ATOM 1544 C CA . VAL B 1 59 ? -38.647 -6.381 31.157 1.00 37.48 59 VAL B CA 1
ATOM 1545 C C . VAL B 1 59 ? -38.168 -5.080 30.518 1.00 39.76 59 VAL B C 1
ATOM 1546 O O . VAL B 1 59 ? -36.964 -4.937 30.265 1.00 39.92 59 VAL B O 1
ATOM 1550 N N . GLU B 1 60 ? -39.080 -4.123 30.403 1.00 43.48 60 GLU B N 1
ATOM 1551 C CA . GLU B 1 60 ? -38.801 -2.760 29.902 1.00 45.05 60 GLU B CA 1
ATOM 1552 C C . GLU B 1 60 ? -39.797 -1.803 30.543 1.00 43.32 60 GLU B C 1
ATOM 1553 O O . GLU B 1 60 ? -40.996 -2.194 30.640 1.00 41.18 60 GLU B O 1
ATOM 1559 N N . ASP B 1 61 ? -39.330 -0.619 30.945 1.00 42.13 61 ASP B N 1
ATOM 1560 C CA . ASP B 1 61 ? -40.206 0.464 31.443 1.00 46.37 61 ASP B CA 1
ATOM 1561 C C . ASP B 1 61 ? -40.979 -0.072 32.655 1.00 44.08 61 ASP B C 1
ATOM 1562 O O . ASP B 1 61 ? -42.176 0.253 32.778 1.00 42.77 61 ASP B O 1
ATOM 1567 N N . GLY B 1 62 ? -40.370 -0.961 33.455 1.00 40.42 62 GLY B N 1
ATOM 1568 C CA . GLY B 1 62 ? -41.004 -1.494 34.677 1.00 39.49 62 GLY B CA 1
ATOM 1569 C C . GLY B 1 62 ? -42.101 -2.521 34.422 1.00 38.50 62 GLY B C 1
ATOM 1570 O O . GLY B 1 62 ? -42.836 -2.801 35.361 1.00 37.85 62 GLY B O 1
ATOM 1571 N N . LYS B 1 63 ? -42.212 -3.069 33.208 1.00 37.60 63 LYS B N 1
ATOM 1572 C CA . LYS B 1 63 ? -43.279 -4.036 32.804 1.00 39.53 63 LYS B CA 1
ATOM 1573 C C . LYS B 1 63 ? -42.668 -5.292 32.172 1.00 39.94 63 LYS B C 1
ATOM 1574 O O . LYS B 1 63 ? -41.771 -5.160 31.325 1.00 40.39 63 LYS B O 1
ATOM 1576 N N . THR B 1 64 ? -43.195 -6.468 32.510 1.00 41.23 64 THR B N 1
ATOM 1577 C CA . THR B 1 64 ? -42.770 -7.761 31.923 1.00 42.11 64 THR B CA 1
ATOM 1578 C C . THR B 1 64 ? -43.651 -8.048 30.714 1.00 42.58 64 THR B C 1
ATOM 1579 O O . THR B 1 64 ? -44.875 -7.845 30.819 1.00 46.29 64 THR B O 1
ATOM 1583 N N . SER B 1 65 ? -43.077 -8.456 29.581 1.00 39.40 65 SER B N 1
ATOM 1584 C CA . SER B 1 65 ? -43.868 -8.948 28.430 1.00 39.96 65 SER B CA 1
ATOM 1585 C C . SER B 1 65 ? -43.105 -10.094 27.771 1.00 37.64 65 SER B C 1
ATOM 1586 O O . SER B 1 65 ? -41.995 -10.413 28.220 1.00 35.31 65 SER B O 1
ATOM 1589 N N . TYR B 1 66 ? -43.708 -10.754 26.793 1.00 37.51 66 TYR B N 1
ATOM 1590 C CA . TYR B 1 66 ? -43.071 -11.947 26.189 1.00 36.61 66 TYR B CA 1
ATOM 1591 C C . TYR B 1 66 ? -43.448 -12.031 24.713 1.00 36.37 66 TYR B C 1
ATOM 1592 O O . TYR B 1 66 ? -44.444 -11.441 24.265 1.00 38.00 66 TYR B O 1
ATOM 1601 N N . VAL B 1 67 ? -42.610 -12.767 24.002 1.00 36.81 67 VAL B N 1
ATOM 1602 C CA . VAL B 1 67 ? -42.885 -13.229 22.622 1.00 38.73 67 VAL B CA 1
ATOM 1603 C C . VAL B 1 67 ? -42.615 -14.728 22.549 1.00 39.28 67 VAL B C 1
ATOM 1604 O O . VAL B 1 67 ? -41.966 -15.276 23.451 1.00 37.59 67 VAL B O 1
ATOM 1608 N N . LEU B 1 68 ? -43.142 -15.363 21.511 1.00 39.98 68 LEU B N 1
ATOM 1609 C CA . LEU B 1 68 ? -42.931 -16.805 21.272 1.00 41.78 68 LEU B CA 1
ATOM 1610 C C . LEU B 1 68 ? -41.993 -16.951 20.073 1.00 41.57 68 LEU B C 1
ATOM 1611 O O . LEU B 1 68 ? -42.078 -16.173 19.126 1.00 40.00 68 LEU B O 1
ATOM 1616 N N . HIS B 1 69 ? -41.079 -17.897 20.162 1.00 41.09 69 HIS B N 1
ATOM 1617 C CA . HIS B 1 69 ? -40.182 -18.263 19.043 1.00 43.49 69 HIS B CA 1
ATOM 1618 C C . HIS B 1 69 ? -40.500 -19.691 18.632 1.00 44.99 69 HIS B C 1
ATOM 1619 O O . HIS B 1 69 ? -40.692 -20.523 19.528 1.00 46.58 69 HIS B O 1
ATOM 1626 N N . LYS B 1 70 ? -40.467 -19.973 17.343 1.00 43.06 70 LYS B N 1
ATOM 1627 C CA . LYS B 1 70 ? -40.569 -21.364 16.867 1.00 43.80 70 LYS B CA 1
ATOM 1628 C C . LYS B 1 70 ? -39.336 -21.690 16.032 1.00 42.19 70 LYS B C 1
ATOM 1629 O O . LYS B 1 70 ? -38.979 -20.898 15.159 1.00 42.68 70 LYS B O 1
ATOM 1635 N N . ILE B 1 71 ? -38.733 -22.849 16.271 1.00 42.39 71 ILE B N 1
ATOM 1636 C CA . ILE B 1 71 ? -37.603 -23.318 15.423 1.00 40.88 71 ILE B CA 1
ATOM 1637 C C . ILE B 1 71 ? -38.177 -23.836 14.103 1.00 43.19 71 ILE B C 1
ATOM 1638 O O . ILE B 1 71 ? -38.959 -24.818 14.111 1.00 44.43 71 ILE B O 1
ATOM 1643 N N . ASP B 1 72 ? -37.783 -23.209 12.999 1.00 43.46 72 ASP B N 1
ATOM 1644 C CA . ASP B 1 72 ? -38.166 -23.663 11.637 1.00 45.80 72 ASP B CA 1
ATOM 1645 C C . ASP B 1 72 ? -37.138 -24.686 11.134 1.00 46.86 72 ASP B C 1
ATOM 1646 O O . ASP B 1 72 ? -37.533 -25.720 10.517 1.00 48.45 72 ASP B O 1
ATOM 1651 N N . ALA B 1 73 ? -35.851 -24.422 11.330 1.00 44.23 73 ALA B N 1
ATOM 1652 C CA . ALA B 1 73 ? -34.779 -25.325 10.856 1.00 45.43 73 ALA B CA 1
ATOM 1653 C C . ALA B 1 73 ? -33.568 -25.176 11.752 1.00 42.65 73 ALA B C 1
ATOM 1654 O O . ALA B 1 73 ? -33.264 -24.043 12.156 1.00 43.78 73 ALA B O 1
ATOM 1656 N N . ILE B 1 74 ? -32.894 -26.279 12.044 1.00 42.76 74 ILE B N 1
ATOM 1657 C CA . ILE B 1 74 ? -31.637 -26.199 12.827 1.00 41.98 74 ILE B CA 1
ATOM 1658 C C . ILE B 1 74 ? -30.706 -27.302 12.345 1.00 43.83 74 ILE B C 1
ATOM 1659 O O . ILE B 1 74 ? -31.139 -28.448 12.229 1.00 45.06 74 ILE B O 1
ATOM 1664 N N . ASP B 1 75 ? -29.496 -26.928 11.959 1.00 45.03 75 ASP B N 1
ATOM 1665 C CA . ASP B 1 75 ? -28.488 -27.921 11.514 1.00 44.37 75 ASP B CA 1
ATOM 1666 C C . ASP B 1 75 ? -27.127 -27.470 12.025 1.00 42.43 75 ASP B C 1
ATOM 1667 O O . ASP B 1 75 ? -26.578 -26.480 11.490 1.00 39.61 75 ASP B O 1
ATOM 1672 N N . GLU B 1 76 ? -26.627 -28.137 13.062 1.00 42.33 76 GLU B N 1
ATOM 1673 C CA . GLU B 1 76 ? -25.351 -27.728 13.693 1.00 42.19 76 GLU B CA 1
ATOM 1674 C C . GLU B 1 76 ? -24.221 -27.898 12.675 1.00 41.69 76 GLU B C 1
ATOM 1675 O O . GLU B 1 76 ? -23.335 -27.056 12.663 1.00 41.59 76 GLU B O 1
ATOM 1681 N N . ALA B 1 77 ? -24.259 -28.932 11.841 1.00 41.89 77 ALA B N 1
ATOM 1682 C CA . ALA B 1 77 ? -23.134 -29.246 10.932 1.00 43.48 77 ALA B CA 1
ATOM 1683 C C . ALA B 1 77 ? -22.939 -28.099 9.932 1.00 43.62 77 ALA B C 1
ATOM 1684 O O . ALA B 1 77 ? -21.788 -27.889 9.540 1.00 46.18 77 ALA B O 1
ATOM 1686 N N . THR B 1 78 ? -24.027 -27.446 9.492 1.00 43.95 78 THR B N 1
ATOM 1687 C CA . THR B 1 78 ? -24.002 -26.362 8.470 1.00 43.21 78 THR B CA 1
ATOM 1688 C C . THR B 1 78 ? -24.205 -24.996 9.126 1.00 41.64 78 THR B C 1
ATOM 1689 O O . THR B 1 78 ? -24.341 -23.996 8.387 1.00 41.52 78 THR B O 1
ATOM 1693 N N . TYR B 1 79 ? -24.236 -24.929 10.458 1.00 40.07 79 TYR B N 1
ATOM 1694 C CA . TYR B 1 79 ? -24.340 -23.643 11.210 1.00 38.37 79 TYR B CA 1
ATOM 1695 C C . TYR B 1 79 ? -25.615 -22.899 10.782 1.00 38.25 79 TYR B C 1
ATOM 1696 O O . TYR B 1 79 ? -25.640 -21.665 10.676 1.00 38.21 79 TYR B O 1
ATOM 1705 N N . THR B 1 80 ? -26.680 -23.657 10.577 1.00 39.13 80 THR B N 1
ATOM 1706 C CA . THR B 1 80 ? -27.988 -23.155 10.096 1.00 39.35 80 THR B CA 1
ATOM 1707 C C . THR B 1 80 ? -28.969 -23.041 11.258 1.00 38.18 80 THR B C 1
ATOM 1708 O O . THR B 1 80 ? -29.165 -24.014 11.999 1.00 39.04 80 THR B O 1
ATOM 1712 N N . TYR B 1 81 ? -29.624 -21.902 11.368 1.00 36.96 81 TYR B N 1
ATOM 1713 C CA . TYR B 1 81 ? -30.689 -21.695 12.366 1.00 37.19 81 TYR B CA 1
ATOM 1714 C C . TYR B 1 81 ? -31.731 -20.741 11.791 1.00 36.85 81 TYR B C 1
ATOM 1715 O O . TYR B 1 81 ? -31.465 -19.523 11.633 1.00 38.46 81 TYR B O 1
ATOM 1724 N N . ASP B 1 82 ? -32.922 -21.294 11.580 1.00 36.49 82 ASP B N 1
ATOM 1725 C CA . ASP B 1 82 ? -34.079 -20.535 11.056 1.00 37.84 82 ASP B CA 1
ATOM 1726 C C . ASP B 1 82 ? -35.152 -20.587 12.138 1.00 38.05 82 ASP B C 1
ATOM 1727 O O . ASP B 1 82 ? -35.449 -21.700 12.621 1.00 39.60 82 ASP B O 1
ATOM 1732 N N . TYR B 1 83 ? -35.712 -19.442 12.480 1.00 39.19 83 TYR B N 1
ATOM 1733 C CA . TYR B 1 83 ? -36.732 -19.334 13.542 1.00 39.81 83 TYR B CA 1
ATOM 1734 C C . TYR B 1 83 ? -37.719 -18.219 13.197 1.00 41.87 83 TYR B C 1
ATOM 1735 O O . TYR B 1 83 ? -37.408 -17.283 12.430 1.00 41.32 83 TYR B O 1
ATOM 1744 N N . THR B 1 84 ? -38.897 -18.326 13.792 1.00 41.62 84 THR B N 1
ATOM 1745 C CA . THR B 1 84 ? -39.982 -17.334 13.606 1.00 42.33 84 THR B CA 1
ATOM 1746 C C . THR B 1 84 ? -40.376 -16.777 14.961 1.00 41.46 84 THR B C 1
ATOM 1747 O O . THR B 1 84 ? -40.569 -17.576 15.888 1.00 42.68 84 THR B O 1
ATOM 1751 N N . ILE B 1 85 ? -40.470 -15.458 15.051 1.00 41.70 85 ILE B N 1
ATOM 1752 C CA . ILE B 1 85 ? -40.979 -14.779 16.269 1.00 43.04 85 ILE B CA 1
ATOM 1753 C C . ILE B 1 85 ? -42.428 -14.400 15.980 1.00 46.76 85 ILE B C 1
ATOM 1754 O O . ILE B 1 85 ? -42.698 -13.797 14.917 1.00 48.11 85 ILE B O 1
ATOM 1759 N N . SER B 1 86 ? -43.338 -14.748 16.884 1.00 49.56 86 SER B N 1
ATOM 1760 C CA . SER B 1 86 ? -44.784 -14.485 16.691 1.00 53.41 86 SER B CA 1
ATOM 1761 C C . SER B 1 86 ? -45.492 -14.515 18.033 1.00 53.67 86 SER B C 1
ATOM 1762 O O . SER B 1 86 ? -45.083 -15.310 18.907 1.00 57.23 86 SER B O 1
ATOM 1765 N N . GLY B 1 87 ? -46.505 -13.668 18.172 1.00 53.03 87 GLY B N 1
ATOM 1766 C CA . GLY B 1 87 ? -47.387 -13.652 19.337 1.00 51.62 87 GLY B CA 1
ATOM 1767 C C . GLY B 1 87 ? -46.684 -13.210 20.596 1.00 50.55 87 GLY B C 1
ATOM 1768 O O . GLY B 1 87 ? -45.433 -13.167 20.652 1.00 50.97 87 GLY B O 1
ATOM 1769 N N . GLY B 1 88 ? -47.510 -13.015 21.602 1.00 48.23 88 GLY B N 1
ATOM 1770 C CA . GLY B 1 88 ? -47.141 -12.599 22.947 1.00 47.52 88 GLY B CA 1
ATOM 1771 C C . GLY B 1 88 ? -47.414 -11.122 23.085 1.00 47.05 88 GLY B C 1
ATOM 1772 O O . GLY B 1 88 ? -47.744 -10.447 22.096 1.00 48.71 88 GLY B O 1
ATOM 1773 N N . THR B 1 89 ? -47.371 -10.681 24.320 1.00 45.45 89 THR B N 1
ATOM 1774 C CA . THR B 1 89 ? -47.720 -9.313 24.771 1.00 47.04 89 THR B CA 1
ATOM 1775 C C . THR B 1 89 ? -46.648 -8.299 24.365 1.00 48.01 89 THR B C 1
ATOM 1776 O O . THR B 1 89 ? -46.993 -7.094 24.287 1.00 48.66 89 THR B O 1
ATOM 1780 N N . GLY B 1 90 ? -45.410 -8.752 24.132 1.00 45.68 90 GLY B N 1
ATOM 1781 C CA . GLY B 1 90 ? -44.273 -7.865 23.836 1.00 46.89 90 GLY B CA 1
ATOM 1782 C C . GLY B 1 90 ? -44.121 -7.624 22.351 1.00 49.37 90 GLY B C 1
ATOM 1783 O O . GLY B 1 90 ? -43.188 -6.889 21.986 1.00 52.30 90 GLY B O 1
ATOM 1784 N N . PHE B 1 91 ? -44.920 -8.298 21.517 1.00 51.59 91 PHE B N 1
ATOM 1785 C CA . PHE B 1 91 ? -44.734 -8.350 20.038 1.00 53.48 91 PHE B CA 1
ATOM 1786 C C . PHE B 1 91 ? -45.442 -7.152 19.388 1.00 56.80 91 PHE B C 1
ATOM 1787 O O . PHE B 1 91 ? -46.560 -6.826 19.826 1.00 60.20 91 PHE B O 1
ATOM 1795 N N . GLN B 1 92 ? -44.806 -6.505 18.405 1.00 57.41 92 GLN B N 1
ATOM 1796 C CA . GLN B 1 92 ? -45.357 -5.279 17.759 1.00 63.28 92 GLN B CA 1
ATOM 1797 C C . GLN B 1 92 ? -46.762 -5.618 17.217 1.00 63.88 92 GLN B C 1
ATOM 1798 O O . GLN B 1 92 ? -46.914 -6.675 16.576 1.00 63.57 92 GLN B O 1
ATOM 1804 N N . GLU B 1 93 ? -47.764 -4.777 17.503 1.00 68.31 93 GLU B N 1
ATOM 1805 C CA . GLU B 1 93 ? -49.192 -4.979 17.110 1.00 68.96 93 GLU B CA 1
ATOM 1806 C C . GLU B 1 93 ? -49.313 -5.156 15.591 1.00 70.17 93 GLU B C 1
ATOM 1807 O O . GLU B 1 93 ? -50.109 -6.004 15.135 1.00 71.04 93 GLU B O 1
ATOM 1809 N N . ILE B 1 94 ? -48.541 -4.388 14.825 1.00 71.57 94 ILE B N 1
ATOM 1810 C CA . ILE B 1 94 ? -48.646 -4.355 13.336 1.00 72.28 94 ILE B CA 1
ATOM 1811 C C . ILE B 1 94 ? -48.065 -5.638 12.701 1.00 68.44 94 ILE B C 1
ATOM 1812 O O . ILE B 1 94 ? -48.327 -5.840 11.506 1.00 69.23 94 ILE B O 1
ATOM 1817 N N . LEU B 1 95 ? -47.357 -6.511 13.433 1.00 64.54 95 LEU B N 1
ATOM 1818 C CA . LEU B 1 95 ? -46.720 -7.738 12.854 1.00 63.22 95 LEU B CA 1
ATOM 1819 C C . LEU B 1 95 ? -47.552 -8.997 13.143 1.00 60.98 95 LEU B C 1
ATOM 1820 O O . LEU B 1 95 ? -47.972 -9.168 14.281 1.00 60.18 95 LEU B O 1
ATOM 1825 N N . GLU B 1 96 ? -47.764 -9.855 12.142 1.00 63.18 96 GLU B N 1
ATOM 1826 C CA . GLU B 1 96 ? -48.273 -11.241 12.334 1.00 63.36 96 GLU B CA 1
ATOM 1827 C C . GLU B 1 96 ? -47.121 -12.101 12.851 1.00 58.65 96 GLU B C 1
ATOM 1828 O O . GLU B 1 96 ? -47.296 -12.815 13.865 1.00 59.23 96 GLU B O 1
ATOM 1834 N N . LYS B 1 97 ? -45.984 -12.026 12.162 1.00 57.49 97 LYS B N 1
ATOM 1835 C CA . LYS B 1 97 ? -44.766 -12.801 12.517 1.00 55.55 97 LYS B CA 1
ATOM 1836 C C . LYS B 1 97 ? -43.540 -12.200 11.820 1.00 53.41 97 LYS B C 1
ATOM 1837 O O . LYS B 1 97 ? -43.701 -11.448 10.834 1.00 53.58 97 LYS B O 1
ATOM 1843 N N . VAL B 1 98 ? -42.354 -12.540 12.323 1.00 47.85 98 VAL B N 1
ATOM 1844 C CA . VAL B 1 98 ? -41.058 -12.235 11.652 1.00 48.18 98 VAL B CA 1
ATOM 1845 C C . VAL B 1 98 ? -40.277 -13.540 11.560 1.00 44.96 98 VAL B C 1
ATOM 1846 O O . VAL B 1 98 ? -40.041 -14.171 12.603 1.00 43.79 98 VAL B O 1
ATOM 1850 N N . SER B 1 99 ? -39.929 -13.939 10.346 1.00 46.68 99 SER B N 1
ATOM 1851 C CA . SER B 1 99 ? -39.208 -15.199 10.064 1.00 46.08 99 SER B CA 1
ATOM 1852 C C . SER B 1 99 ? -37.759 -14.855 9.734 1.00 45.09 99 SER B C 1
ATOM 1853 O O . SER B 1 99 ? -37.472 -13.968 8.919 1.00 46.06 99 SER B O 1
ATOM 1856 N N . PHE B 1 100 ? -36.852 -15.520 10.429 1.00 42.77 100 PHE B N 1
ATOM 1857 C CA . PHE B 1 100 ? -35.403 -15.342 10.273 1.00 42.29 100 PHE B CA 1
ATOM 1858 C C . PHE B 1 100 ? -34.832 -16.629 9.687 1.00 42.80 100 PHE B C 1
ATOM 1859 O O . PHE B 1 100 ? -35.151 -17.733 10.167 1.00 42.49 100 PHE B O 1
ATOM 1867 N N . LYS B 1 101 ? -33.920 -16.467 8.745 1.00 44.47 101 LYS B N 1
ATOM 1868 C CA . LYS B 1 101 ? -33.028 -17.551 8.279 1.00 46.35 101 LYS B CA 1
ATOM 1869 C C . LYS B 1 101 ? -31.602 -17.074 8.520 1.00 44.71 101 LYS B C 1
ATOM 1870 O O . LYS B 1 101 ? -31.257 -15.991 8.041 1.00 47.13 101 LYS B O 1
ATOM 1876 N N . THR B 1 102 ? -30.808 -17.851 9.245 1.00 42.17 102 THR B N 1
ATOM 1877 C CA . THR B 1 102 ? -29.408 -17.469 9.549 1.00 41.15 102 THR B CA 1
ATOM 1878 C C . THR B 1 102 ? -28.499 -18.629 9.189 1.00 40.39 102 THR B C 1
ATOM 1879 O O . THR B 1 102 ? -28.866 -19.809 9.416 1.00 40.99 102 THR B O 1
ATOM 1883 N N . LYS B 1 103 ? -27.333 -18.287 8.654 1.00 40.63 103 LYS B N 1
ATOM 1884 C CA . LYS B 1 103 ? -26.288 -19.287 8.351 1.00 41.97 103 LYS B CA 1
ATOM 1885 C C . LYS B 1 103 ? -24.906 -18.676 8.540 1.00 40.02 103 LYS B C 1
ATOM 1886 O O . LYS B 1 103 ? -24.674 -17.553 8.075 1.00 41.68 103 LYS B O 1
ATOM 1892 N N . LEU B 1 104 ? -24.028 -19.411 9.213 1.00 38.79 104 LEU B N 1
ATOM 1893 C CA . LEU B 1 104 ? -22.601 -19.028 9.353 1.00 37.46 104 LEU B CA 1
ATOM 1894 C C . LEU B 1 104 ? -21.769 -19.849 8.371 1.00 40.35 104 LEU B C 1
ATOM 1895 O O . LEU B 1 104 ? -22.186 -20.988 8.014 1.00 40.51 104 LEU B O 1
ATOM 1900 N N . GLU B 1 105 ? -20.656 -19.292 7.915 1.00 40.86 105 GLU B N 1
ATOM 1901 C CA . GLU B 1 105 ? -19.651 -20.072 7.152 1.00 43.58 105 GLU B CA 1
ATOM 1902 C C . GLU B 1 105 ? -18.264 -19.638 7.634 1.00 41.91 105 GLU B C 1
ATOM 1903 O O . GLU B 1 105 ? -18.103 -18.484 8.067 1.00 40.21 105 GLU B O 1
ATOM 1909 N N . ALA B 1 106 ? -17.307 -20.547 7.597 1.00 42.03 106 ALA B N 1
ATOM 1910 C CA . ALA B 1 106 ? -15.894 -20.233 7.894 1.00 44.51 106 ALA B CA 1
ATOM 1911 C C . ALA B 1 106 ? -15.365 -19.224 6.870 1.00 47.67 106 ALA B C 1
ATOM 1912 O O . ALA B 1 106 ? -15.606 -19.428 5.659 1.00 49.08 106 ALA B O 1
ATOM 1914 N N . ALA B 1 107 ? -14.708 -18.157 7.331 1.00 48.22 107 ALA B N 1
ATOM 1915 C CA . ALA B 1 107 ? -13.976 -17.194 6.470 1.00 52.93 107 ALA B CA 1
ATOM 1916 C C . ALA B 1 107 ? -12.824 -16.544 7.249 1.00 53.67 107 ALA B C 1
ATOM 1917 O O . ALA B 1 107 ? -13.103 -15.892 8.282 1.00 52.18 107 ALA B O 1
ATOM 1919 N N . ASP B 1 108 ? -11.580 -16.709 6.773 1.00 55.20 108 ASP B N 1
ATOM 1920 C CA . ASP B 1 108 ? -10.413 -15.906 7.239 1.00 56.69 108 ASP B CA 1
ATOM 1921 C C . ASP B 1 108 ? -10.225 -16.029 8.763 1.00 54.60 108 ASP B C 1
ATOM 1922 O O . ASP B 1 108 ? -9.976 -14.997 9.427 1.00 54.39 108 ASP B O 1
ATOM 1927 N N . GLY B 1 109 ? -10.357 -17.237 9.312 1.00 53.68 109 GLY B N 1
ATOM 1928 C CA . GLY B 1 109 ? -10.192 -17.496 10.760 1.00 51.06 109 GLY B CA 1
ATOM 1929 C C . GLY B 1 109 ? -11.444 -17.175 11.562 1.00 48.12 109 GLY B C 1
ATOM 1930 O O . GLY B 1 109 ? -11.479 -17.591 12.741 1.00 47.13 109 GLY B O 1
ATOM 1931 N N . GLY B 1 110 ? -12.426 -16.474 10.964 1.00 43.72 110 GLY B N 1
ATOM 1932 C CA . GLY B 1 110 ? -13.692 -16.088 11.607 1.00 40.28 110 GLY B CA 1
ATOM 1933 C C . GLY B 1 110 ? -14.880 -16.629 10.841 1.00 39.33 110 GLY B C 1
ATOM 1934 O O . GLY B 1 110 ? -14.795 -17.731 10.299 1.00 39.07 110 GLY B O 1
ATOM 1935 N N . SER B 1 111 ? -15.974 -15.881 10.841 1.00 38.59 111 SER B N 1
ATOM 1936 C CA . SER B 1 111 ? -17.280 -16.287 10.245 1.00 37.47 111 SER B CA 1
ATOM 1937 C C . SER B 1 111 ? -17.788 -15.237 9.265 1.00 39.33 111 SER B C 1
ATOM 1938 O O . SER B 1 111 ? -17.599 -14.034 9.527 1.00 39.05 111 SER B O 1
ATOM 1941 N N . LYS B 1 112 ? -18.422 -15.695 8.182 1.00 40.37 112 LYS B N 1
ATOM 1942 C CA . LYS B 1 112 ? -19.397 -14.898 7.385 1.00 42.23 112 LYS B CA 1
ATOM 1943 C C . LYS B 1 112 ? -20.797 -15.234 7.904 1.00 41.85 112 LYS B C 1
ATOM 1944 O O . LYS B 1 112 ? -21.071 -16.407 8.223 1.00 41.53 112 LYS B O 1
ATOM 1946 N N . ILE B 1 113 ? -21.632 -14.218 8.056 1.00 43.24 113 ILE B N 1
ATOM 1947 C CA . ILE B 1 113 ? -23.017 -14.365 8.571 1.00 44.46 113 ILE B CA 1
ATOM 1948 C C . ILE B 1 113 ? -23.964 -13.998 7.428 1.00 46.14 113 ILE B C 1
ATOM 1949 O O . ILE B 1 113 ? -23.752 -12.939 6.798 1.00 51.30 113 ILE B O 1
ATOM 1954 N N . LYS B 1 114 ? -24.871 -14.900 7.078 1.00 45.16 114 LYS B N 1
ATOM 1955 C CA . LYS B 1 114 ? -25.883 -14.630 6.026 1.00 47.51 114 LYS B CA 1
ATOM 1956 C C . LYS B 1 114 ? -27.253 -14.701 6.689 1.00 47.02 114 LYS B C 1
ATOM 1957 O O . LYS B 1 114 ? -27.573 -15.733 7.298 1.00 45.64 114 LYS B O 1
ATOM 1959 N N . VAL B 1 115 ? -28.018 -13.618 6.605 1.00 47.60 115 VAL B N 1
ATOM 1960 C CA . VAL B 1 115 ? -29.388 -13.571 7.176 1.00 49.34 115 VAL B CA 1
ATOM 1961 C C . VAL B 1 115 ? -30.401 -13.194 6.095 1.00 50.88 115 VAL B C 1
ATOM 1962 O O . VAL B 1 115 ? -30.059 -12.430 5.180 1.00 53.13 115 VAL B O 1
ATOM 1966 N N . SER B 1 116 ? -31.577 -13.812 6.163 1.00 50.66 116 SER B N 1
ATOM 1967 C CA . SER B 1 116 ? -32.810 -13.380 5.458 1.00 53.78 116 SER B CA 1
ATOM 1968 C C . SER B 1 116 ? -33.893 -13.163 6.512 1.00 51.75 116 SER B C 1
ATOM 1969 O O . SER B 1 116 ? -34.118 -14.067 7.337 1.00 47.85 116 SER B O 1
ATOM 1972 N N . VAL B 1 117 ? -34.509 -11.987 6.522 1.00 52.13 117 VAL B N 1
ATOM 1973 C CA . VAL B 1 117 ? -35.514 -11.634 7.555 1.00 51.59 117 VAL B CA 1
ATOM 1974 C C . VAL B 1 117 ? -36.778 -11.221 6.825 1.00 54.66 117 VAL B C 1
ATOM 1975 O O . VAL B 1 117 ? -36.705 -10.265 6.031 1.00 56.05 117 VAL B O 1
ATOM 1979 N N . THR B 1 118 ? -37.868 -11.940 7.063 1.00 54.81 118 THR B N 1
ATOM 1980 C CA . THR B 1 118 ? -39.150 -11.660 6.376 1.00 56.56 118 THR B CA 1
ATOM 1981 C C . THR B 1 118 ? -40.155 -11.167 7.415 1.00 54.87 118 THR B C 1
ATOM 1982 O O . THR B 1 118 ? -40.520 -11.954 8.335 1.00 50.33 118 THR B O 1
ATOM 1986 N N . PHE B 1 119 ? -40.597 -9.913 7.262 1.00 56.76 119 PHE B N 1
ATOM 1987 C CA . PHE B 1 119 ? -41.645 -9.304 8.118 1.00 57.78 119 PHE B CA 1
ATOM 1988 C C . PHE B 1 119 ? -43.009 -9.532 7.464 1.00 60.66 119 PHE B C 1
ATOM 1989 O O . PHE B 1 119 ? -43.135 -9.217 6.261 1.00 62.54 119 PHE B O 1
ATOM 1997 N N . HIS B 1 120 ? -43.961 -10.062 8.228 1.00 60.91 120 HIS B N 1
ATOM 1998 C CA . HIS B 1 120 ? -45.366 -10.278 7.800 1.00 65.02 120 HIS B CA 1
ATOM 1999 C C . HIS B 1 120 ? -46.246 -9.311 8.587 1.00 66.54 120 HIS B C 1
ATOM 2000 O O . HIS B 1 120 ? -46.339 -9.481 9.797 1.00 62.24 120 HIS B O 1
ATOM 2007 N N . THR B 1 121 ? -46.849 -8.330 7.921 1.00 71.33 121 THR B N 1
ATOM 2008 C CA . THR B 1 121 ? -47.715 -7.315 8.576 1.00 75.33 121 THR B CA 1
ATOM 2009 C C . THR B 1 121 ? -49.170 -7.791 8.577 1.00 78.61 121 THR B C 1
ATOM 2010 O O . THR B 1 121 ? -49.517 -8.589 7.696 1.00 79.35 121 THR B O 1
ATOM 2014 N N . LYS B 1 122 ? -49.972 -7.297 9.522 1.00 81.22 122 LYS B N 1
ATOM 2015 C CA . LYS B 1 122 ? -51.448 -7.480 9.546 1.00 86.45 122 LYS B CA 1
ATOM 2016 C C . LYS B 1 122 ? -52.045 -6.657 8.400 1.00 90.97 122 LYS B C 1
ATOM 2017 O O . LYS B 1 122 ? -51.501 -5.568 8.115 1.00 91.73 122 LYS B O 1
ATOM 2023 N N . GLY B 1 123 ? -53.097 -7.173 7.758 1.00 95.29 123 GLY B N 1
ATOM 2024 C CA . GLY B 1 123 ? -53.689 -6.565 6.550 1.00 100.95 123 GLY B CA 1
ATOM 2025 C C . GLY B 1 123 ? -52.639 -6.327 5.475 1.00 103.57 123 GLY B C 1
ATOM 2026 O O . GLY B 1 123 ? -51.824 -7.230 5.262 1.00 101.03 123 GLY B O 1
ATOM 2027 N N . ASP B 1 124 ? -52.616 -5.121 4.893 1.00 108.36 124 ASP B N 1
ATOM 2028 C CA . ASP B 1 124 ? -51.672 -4.702 3.821 1.00 110.79 124 ASP B CA 1
ATOM 2029 C C . ASP B 1 124 ? -50.888 -3.465 4.286 1.00 107.92 124 ASP B C 1
ATOM 2030 O O . ASP B 1 124 ? -50.665 -2.552 3.468 1.00 111.36 124 ASP B O 1
ATOM 2035 N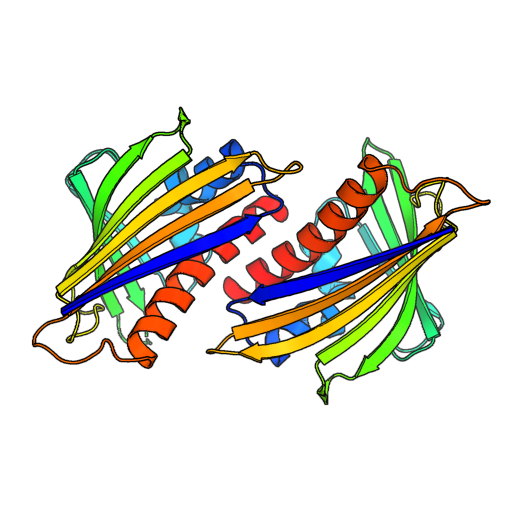 N . ALA B 1 125 ? -50.449 -3.442 5.547 1.00 101.49 125 ALA B N 1
ATOM 2036 C CA . ALA B 1 125 ? -49.803 -2.255 6.155 1.00 98.22 125 ALA B CA 1
ATOM 2037 C C . ALA B 1 125 ? -48.375 -2.133 5.622 1.00 94.54 125 ALA B C 1
ATOM 2038 O O . ALA B 1 125 ? -47.680 -3.145 5.453 1.00 91.92 125 ALA B O 1
ATOM 2040 N N . PRO B 1 126 ? -47.881 -0.912 5.300 1.00 93.71 126 PRO B N 1
ATOM 2041 C CA . PRO B 1 126 ? -46.459 -0.744 5.010 1.00 92.04 126 PRO B CA 1
ATOM 2042 C C . PRO B 1 126 ? -45.688 -1.163 6.269 1.00 86.26 126 PRO B C 1
ATOM 2043 O O . PRO B 1 126 ? -46.267 -1.072 7.349 1.00 84.60 126 PRO B O 1
ATOM 2047 N N . LEU B 1 127 ? -44.457 -1.656 6.129 1.00 83.03 127 LEU B N 1
ATOM 2048 C CA . LEU B 1 127 ? -43.627 -1.930 7.328 1.00 78.80 127 LEU B CA 1
ATOM 2049 C C . LEU B 1 127 ? -43.049 -0.578 7.791 1.00 79.56 127 LEU B C 1
ATOM 2050 O O . LEU B 1 127 ? -42.259 0.084 7.037 1.00 81.60 127 LEU B O 1
ATOM 2055 N N . PRO B 1 128 ? -43.436 -0.073 8.993 1.00 76.81 128 PRO B N 1
ATOM 2056 C CA . PRO B 1 128 ? -42.836 1.149 9.533 1.00 76.58 128 PRO B CA 1
ATOM 2057 C C . PRO B 1 128 ? -41.315 1.032 9.741 1.00 76.54 128 PRO B C 1
ATOM 2058 O O . PRO B 1 128 ? -40.884 0.010 10.216 1.00 70.22 128 PRO B O 1
ATOM 2062 N N . ASP B 1 129 ? -40.567 2.081 9.371 1.00 79.50 129 ASP B N 1
ATOM 2063 C CA . ASP B 1 129 ? -39.092 2.140 9.553 1.00 79.31 129 ASP B CA 1
ATOM 2064 C C . ASP B 1 129 ? -38.752 1.816 11.016 1.00 74.71 129 ASP B C 1
ATOM 2065 O O . ASP B 1 129 ? -37.737 1.146 11.247 1.00 71.89 129 ASP B O 1
ATOM 2070 N N . GLU B 1 130 ? -39.576 2.285 11.959 1.00 74.67 130 GLU B N 1
ATOM 2071 C CA . GLU B 1 130 ? -39.332 2.188 13.422 1.00 72.38 130 GLU B CA 1
ATOM 2072 C C . GLU B 1 130 ? -39.346 0.715 13.834 1.00 65.87 130 GLU B C 1
ATOM 2073 O O . GLU B 1 130 ? -38.530 0.329 14.716 1.00 61.94 130 GLU B O 1
ATOM 2079 N N . VAL B 1 131 ? -40.249 -0.068 13.235 1.00 63.46 131 VAL B N 1
ATOM 2080 C CA . VAL B 1 131 ? -40.409 -1.516 13.569 1.00 60.32 131 VAL B CA 1
ATOM 2081 C C . VAL B 1 131 ? -39.212 -2.271 12.996 1.00 58.34 131 VAL B C 1
ATOM 2082 O O . VAL B 1 131 ? -38.627 -3.077 13.717 1.00 53.30 131 VAL B O 1
ATOM 2086 N N . HIS B 1 132 ? -38.839 -1.992 11.753 1.00 61.71 132 HIS B N 1
ATOM 2087 C CA . HIS B 1 132 ? -37.647 -2.593 11.107 1.00 62.45 132 HIS B CA 1
ATOM 2088 C C . HIS B 1 132 ? -36.414 -2.276 11.966 1.00 60.05 132 HIS B C 1
ATOM 2089 O O . HIS B 1 132 ? -35.673 -3.224 12.277 1.00 57.77 132 HIS B O 1
ATOM 2096 N N . GLN B 1 133 ? -36.215 -1.009 12.347 1.00 61.28 133 GLN B N 1
ATOM 2097 C CA . GLN B 1 133 ? -35.011 -0.574 13.113 1.00 61.17 133 GLN B CA 1
ATOM 2098 C C . GLN B 1 133 ? -35.000 -1.306 14.461 1.00 56.52 133 GLN B C 1
ATOM 2099 O O . GLN B 1 133 ? -33.916 -1.760 14.868 1.00 52.68 133 GLN B O 1
ATOM 2105 N N . ASP B 1 134 ? -36.150 -1.401 15.128 1.00 55.67 134 ASP B N 1
ATOM 2106 C CA . ASP B 1 134 ? -36.253 -1.998 16.487 1.00 53.97 134 ASP B CA 1
ATOM 2107 C C . ASP B 1 134 ? -35.934 -3.493 16.429 1.00 49.09 134 ASP B C 1
ATOM 2108 O O . ASP B 1 134 ? -35.141 -3.959 17.286 1.00 47.10 134 ASP B O 1
ATOM 2113 N N . VAL B 1 135 ? -36.503 -4.225 15.469 1.00 46.40 135 VAL B N 1
ATOM 2114 C CA . VAL B 1 135 ? -36.262 -5.692 15.339 1.00 45.37 135 VAL B CA 1
ATOM 2115 C C . VAL B 1 135 ? -34.791 -5.922 14.978 1.00 44.26 135 VAL B C 1
ATOM 2116 O O . VAL B 1 135 ? -34.188 -6.860 15.524 1.00 42.67 135 VAL B O 1
ATOM 2120 N N . LYS B 1 136 ? -34.215 -5.085 14.116 1.00 47.16 136 LYS B N 1
ATOM 2121 C CA . LYS B 1 136 ? -32.791 -5.244 13.726 1.00 47.00 136 LYS B CA 1
ATOM 2122 C C . LYS B 1 136 ? -31.920 -4.958 14.949 1.00 46.31 136 LYS B C 1
ATOM 2123 O O . LYS B 1 136 ? -30.978 -5.723 15.187 1.00 44.31 136 LYS B O 1
ATOM 2129 N N . GLN B 1 137 ? -32.242 -3.929 15.737 1.00 48.25 137 GLN B N 1
ATOM 2130 C CA . GLN B 1 137 ? -31.387 -3.528 16.885 1.00 49.49 137 GLN B CA 1
ATOM 2131 C C . GLN B 1 137 ? -31.396 -4.622 17.949 1.00 46.90 137 GLN B C 1
ATOM 2132 O O . GLN B 1 137 ? -30.288 -4.925 18.480 1.00 43.36 137 GLN B O 1
ATOM 2138 N N . LYS B 1 138 ? -32.565 -5.203 18.241 1.00 44.77 138 LYS B N 1
ATOM 2139 C CA . LYS B 1 138 ? -32.680 -6.346 19.187 1.00 43.53 138 LYS B CA 1
ATOM 2140 C C . LYS B 1 138 ? -31.910 -7.563 18.665 1.00 40.81 138 LYS B C 1
ATOM 2141 O O . LYS B 1 138 ? -31.221 -8.198 19.468 1.00 37.75 138 LYS B O 1
ATOM 2147 N N . SER B 1 139 ? -32.039 -7.897 17.379 1.00 39.23 139 SER B N 1
ATOM 2148 C CA . SER B 1 139 ? -31.402 -9.080 16.753 1.00 39.62 139 SER B CA 1
ATOM 2149 C C . SER B 1 139 ? -29.889 -8.931 16.854 1.00 38.55 139 SER B C 1
ATOM 2150 O O . SER B 1 139 ? -29.235 -9.887 17.323 1.00 36.12 139 SER B O 1
ATOM 2153 N N . GLN B 1 140 ? -29.394 -7.749 16.470 1.00 40.59 140 GLN B N 1
ATOM 2154 C CA . GLN B 1 140 ? -27.945 -7.436 16.489 1.00 41.85 140 GLN B CA 1
ATOM 2155 C C . GLN B 1 140 ? -27.461 -7.426 17.929 1.00 40.94 140 GLN B C 1
ATOM 2156 O O . GLN B 1 140 ? -26.380 -7.924 18.144 1.00 39.22 140 GLN B O 1
ATOM 2162 N N . GLY B 1 141 ? -28.202 -6.786 18.841 1.00 39.51 141 GLY B N 1
ATOM 2163 C CA . GLY B 1 141 ? -27.787 -6.605 20.244 1.00 40.33 141 GLY B CA 1
ATOM 2164 C C . GLY B 1 141 ? -27.547 -7.940 20.914 1.00 38.22 141 GLY B C 1
ATOM 2165 O O . GLY B 1 141 ? -26.500 -8.133 21.549 1.00 35.96 141 GLY B O 1
ATOM 2166 N N . ILE B 1 142 ? -28.495 -8.864 20.775 1.00 35.66 142 ILE B N 1
ATOM 2167 C CA . ILE B 1 142 ? -28.330 -10.210 21.369 1.00 33.88 142 ILE B CA 1
ATOM 2168 C C . ILE B 1 142 ? -27.110 -10.864 20.733 1.00 32.74 142 ILE B C 1
ATOM 2169 O O . ILE B 1 142 ? -26.290 -11.401 21.474 1.00 32.19 142 ILE B O 1
ATOM 2174 N N . PHE B 1 143 ? -27.047 -10.896 19.408 1.00 32.16 143 PHE B N 1
ATOM 2175 C CA . PHE B 1 143 ? -25.983 -11.654 18.704 1.00 32.76 143 PHE B CA 1
ATOM 2176 C C . PHE B 1 143 ? -24.604 -11.092 19.087 1.00 31.26 143 PHE B C 1
ATOM 2177 O O . PHE B 1 143 ? -23.663 -11.871 19.409 1.00 31.31 143 PHE B O 1
ATOM 2185 N N . LYS B 1 144 ? -24.505 -9.762 19.099 1.00 33.96 144 LYS B N 1
ATOM 2186 C CA . LYS B 1 144 ? -23.208 -9.079 19.358 1.00 35.54 144 LYS B CA 1
ATOM 2187 C C . LYS B 1 144 ? -22.868 -9.120 20.846 1.00 34.28 144 LYS B C 1
ATOM 2188 O O . LYS B 1 144 ? -21.656 -9.205 21.185 1.00 34.61 144 LYS B O 1
ATOM 2194 N N . ALA B 1 145 ? -23.849 -9.167 21.732 1.00 32.68 145 ALA B N 1
ATOM 2195 C CA . ALA B 1 145 ? -23.541 -9.389 23.168 1.00 33.36 145 ALA B CA 1
ATOM 2196 C C . ALA B 1 145 ? -22.960 -10.799 23.357 1.00 32.00 145 ALA B C 1
ATOM 2197 O O . ALA B 1 145 ? -21.939 -10.960 24.062 1.00 33.02 145 ALA B O 1
ATOM 2199 N N . ILE B 1 146 ? -23.539 -11.799 22.706 1.00 30.13 146 ILE B N 1
ATOM 2200 C CA . ILE B 1 146 ? -23.020 -13.185 22.799 1.00 30.53 146 ILE B CA 1
ATOM 2201 C C . ILE B 1 146 ? -21.638 -13.247 22.141 1.00 30.74 146 ILE B C 1
ATOM 2202 O O . ILE B 1 146 ? -20.742 -13.867 22.723 1.00 30.23 146 ILE B O 1
ATOM 2207 N N . GLU B 1 147 ? -21.474 -12.636 20.967 1.00 30.80 147 GLU B N 1
ATOM 2208 C CA . GLU B 1 147 ? -20.175 -12.628 20.250 1.00 33.23 147 GLU B CA 1
ATOM 2209 C C . GLU B 1 147 ? -19.097 -12.040 21.171 1.00 34.73 147 GLU B C 1
ATOM 2210 O O . GLU B 1 147 ? -18.013 -12.622 21.294 1.00 33.88 147 GLU B O 1
ATOM 2216 N N . GLY B 1 148 ? -19.404 -10.941 21.852 1.00 35.50 148 GLY B N 1
ATOM 2217 C CA . GLY B 1 148 ? -18.444 -10.298 22.774 1.00 37.18 148 GLY B CA 1
ATOM 2218 C C . GLY B 1 148 ? -18.084 -11.213 23.932 1.00 37.27 148 GLY B C 1
ATOM 2219 O O . GLY B 1 148 ? -16.886 -11.301 24.306 1.00 37.93 148 GLY B O 1
ATOM 2220 N N . TYR B 1 149 ? -19.087 -11.883 24.491 1.00 37.50 149 TYR B N 1
ATOM 2221 C CA . TYR B 1 149 ? -18.903 -12.848 25.593 1.00 38.44 149 TYR B CA 1
ATOM 2222 C C . TYR B 1 149 ? -17.919 -13.949 25.168 1.00 36.75 149 TYR B C 1
ATOM 2223 O O . TYR B 1 149 ? -16.978 -14.269 25.935 1.00 37.15 149 TYR B O 1
ATOM 2232 N N . VAL B 1 150 ? -18.131 -14.534 23.989 1.00 35.18 150 VAL B N 1
ATOM 2233 C CA . VAL B 1 150 ? -17.236 -15.598 23.441 1.00 35.97 150 VAL B CA 1
ATOM 2234 C C . VAL B 1 150 ? -15.793 -15.087 23.311 1.00 36.35 150 VAL B C 1
ATOM 2235 O O . VAL B 1 150 ? -14.835 -15.808 23.669 1.00 36.69 150 VAL B O 1
ATOM 2239 N N . LEU B 1 151 ? -15.614 -13.874 22.792 1.00 34.22 151 LEU B N 1
ATOM 2240 C CA . LEU B 1 151 ? -14.269 -13.274 22.599 1.00 36.19 151 LEU B CA 1
ATOM 2241 C C . LEU B 1 151 ? -13.596 -13.070 23.952 1.00 37.80 151 LEU B C 1
ATOM 2242 O O . LEU B 1 151 ? -12.373 -13.224 24.003 1.00 40.64 151 LEU B O 1
ATOM 2247 N N . SER B 1 152 ? -14.368 -12.772 24.999 1.00 37.58 152 SER B N 1
ATOM 2248 C CA . SER B 1 152 ? -13.828 -12.439 26.340 1.00 42.55 152 SER B CA 1
ATOM 2249 C C . SER B 1 152 ? -13.531 -13.707 27.143 1.00 46.57 152 SER B C 1
ATOM 2250 O O . SER B 1 152 ? -13.003 -13.601 28.274 1.00 46.88 152 SER B O 1
ATOM 2253 N N . ASN B 1 153 ? -13.883 -14.862 26.597 1.00 48.78 153 ASN B N 1
ATOM 2254 C CA . ASN B 1 153 ? -13.901 -16.145 27.342 1.00 57.39 153 ASN B CA 1
ATOM 2255 C C . ASN B 1 153 ? -13.261 -17.205 26.447 1.00 64.62 153 ASN B C 1
ATOM 2256 O O . ASN B 1 153 ? -13.907 -18.162 25.995 1.00 71.92 153 ASN B O 1
#